Protein AF-A0A7S3UWV8-F1 (afdb_monomer)

Radius of gyration: 32.78 Å; Cα contacts (8 Å, |Δi|>4): 155; chains: 1; bounding box: 89×66×91 Å

Structure (mmCIF, N/CA/C/O backbone):
data_AF-A0A7S3UWV8-F1
#
_entry.id   AF-A0A7S3UWV8-F1
#
loop_
_atom_site.group_PDB
_atom_site.id
_atom_site.type_symbol
_atom_site.label_atom_id
_atom_site.label_alt_id
_atom_site.label_comp_id
_atom_site.label_asym_id
_atom_site.label_entity_id
_atom_site.label_seq_id
_atom_site.pdbx_PDB_ins_code
_atom_site.Cartn_x
_atom_site.Cartn_y
_atom_site.Cartn_z
_atom_site.occupancy
_atom_site.B_iso_or_equiv
_atom_site.auth_seq_id
_atom_site.auth_comp_id
_atom_site.auth_asym_id
_atom_site.auth_atom_id
_atom_site.pdbx_PDB_model_num
ATOM 1 N N . MET A 1 1 ? -41.270 -42.078 59.232 1.00 42.19 1 MET A N 1
ATOM 2 C CA . MET A 1 1 ? -40.316 -41.143 59.864 1.00 42.19 1 MET A CA 1
ATOM 3 C C . MET A 1 1 ? -39.672 -40.316 58.762 1.00 42.19 1 MET A C 1
ATOM 5 O O . MET A 1 1 ? -38.718 -40.772 58.154 1.00 42.19 1 MET A O 1
ATOM 9 N N . MET A 1 2 ? -40.232 -39.158 58.428 1.00 46.88 2 MET A N 1
ATOM 10 C CA . MET A 1 2 ? -39.580 -38.187 57.543 1.00 46.88 2 MET A CA 1
ATOM 11 C C . MET A 1 2 ? -39.623 -36.858 58.280 1.00 46.88 2 MET A C 1
ATOM 13 O O . MET A 1 2 ? -40.697 -36.406 58.665 1.00 46.88 2 MET A O 1
ATOM 17 N N . GLY A 1 3 ? -38.431 -36.363 58.610 1.00 50.41 3 GLY A N 1
ATOM 18 C CA . GLY A 1 3 ? -38.212 -35.283 59.560 1.00 50.41 3 GLY A CA 1
ATOM 19 C C . GLY A 1 3 ? -38.930 -34.009 59.148 1.00 50.41 3 GLY A C 1
ATOM 20 O O . GLY A 1 3 ? -38.713 -33.487 58.055 1.00 50.41 3 GLY A O 1
ATOM 21 N N . ASP A 1 4 ? -39.766 -33.516 60.055 1.00 51.66 4 ASP A N 1
ATOM 22 C CA . ASP A 1 4 ? -40.290 -32.163 60.015 1.00 51.66 4 ASP A CA 1
ATOM 23 C C . ASP A 1 4 ? -39.094 -31.217 60.167 1.00 51.66 4 ASP A C 1
ATOM 25 O O . ASP A 1 4 ? -38.505 -31.087 61.243 1.00 51.66 4 ASP A O 1
ATOM 29 N N . LEU A 1 5 ? -38.641 -30.639 59.051 1.00 56.16 5 LEU A N 1
ATOM 30 C CA . LEU A 1 5 ? -37.669 -29.555 59.078 1.00 56.16 5 LEU A CA 1
ATOM 31 C C . LEU A 1 5 ? -38.344 -28.401 59.817 1.00 56.16 5 LEU A C 1
ATOM 33 O O . LEU A 1 5 ? -39.132 -27.658 59.227 1.00 56.16 5 LEU A O 1
ATOM 37 N N . GLY A 1 6 ? -38.059 -28.302 61.117 1.00 55.69 6 GLY A N 1
ATOM 38 C CA . GLY A 1 6 ? -38.634 -27.303 62.003 1.00 55.69 6 GLY A CA 1
ATOM 39 C C . GLY A 1 6 ? -38.551 -25.909 61.389 1.00 55.69 6 GLY A C 1
ATOM 40 O O . GLY A 1 6 ? -37.623 -25.594 60.640 1.00 55.69 6 GLY A O 1
ATOM 41 N N . LEU A 1 7 ? -39.533 -25.068 61.714 1.00 58.31 7 LEU A N 1
ATOM 42 C CA . LEU A 1 7 ? -39.717 -23.710 61.189 1.00 58.31 7 LEU A CA 1
ATOM 43 C C . LEU A 1 7 ? -38.410 -22.899 61.053 1.00 58.31 7 LEU A C 1
ATOM 45 O O . LEU A 1 7 ? -38.286 -22.134 60.101 1.00 58.31 7 LEU A O 1
ATOM 49 N N . GLY A 1 8 ? -37.423 -23.088 61.938 1.00 62.75 8 GLY A N 1
ATOM 50 C CA . GLY A 1 8 ? -36.104 -22.443 61.860 1.00 62.75 8 GLY A CA 1
ATOM 51 C C . GLY A 1 8 ? -35.216 -22.887 60.684 1.00 62.75 8 GLY A C 1
ATOM 52 O O . GLY A 1 8 ? -34.543 -22.054 60.084 1.00 62.75 8 GLY A O 1
ATOM 53 N N . GLY A 1 9 ? -35.246 -24.164 60.286 1.00 67.75 9 GLY A N 1
ATOM 54 C CA . GLY A 1 9 ? -34.481 -24.680 59.141 1.00 67.75 9 GLY A CA 1
ATOM 55 C C . GLY A 1 9 ? -35.038 -24.205 57.796 1.00 67.75 9 GLY A C 1
ATOM 56 O O . GLY A 1 9 ? -34.278 -23.825 56.907 1.00 67.75 9 GLY A O 1
ATOM 57 N N . ARG A 1 10 ? -36.372 -24.134 57.673 1.00 63.12 10 ARG A N 1
ATOM 58 C CA . ARG A 1 10 ? -37.056 -23.539 56.507 1.00 63.12 10 ARG A CA 1
ATOM 59 C C . ARG A 1 10 ? -36.790 -22.036 56.390 1.00 63.12 10 ARG A C 1
ATOM 61 O O . ARG A 1 10 ? -36.569 -21.539 55.290 1.00 63.12 10 ARG A O 1
ATOM 68 N N . GLN A 1 11 ? -36.757 -21.322 57.515 1.00 69.44 11 GLN A N 1
ATOM 69 C CA . GLN A 1 11 ? -36.422 -19.895 57.547 1.00 69.44 11 GLN A CA 1
ATOM 70 C C . GLN A 1 11 ? -34.968 -19.627 57.146 1.00 69.44 11 GLN A C 1
ATOM 72 O O . GLN A 1 11 ? -34.712 -18.719 56.358 1.00 69.44 11 GLN A O 1
ATOM 77 N N . HIS A 1 12 ? -34.024 -20.446 57.617 1.00 74.88 12 HIS A N 1
ATOM 78 C CA . HIS A 1 12 ? -32.619 -20.323 57.233 1.00 74.88 12 HIS A CA 1
ATOM 79 C C . HIS A 1 12 ? -32.407 -20.588 55.734 1.00 74.88 12 HIS A C 1
ATOM 81 O O . HIS A 1 12 ? -31.711 -19.824 55.069 1.00 74.88 12 HIS A O 1
ATOM 87 N N . LEU A 1 13 ? -33.053 -21.621 55.176 1.00 77.00 13 LEU A N 1
ATOM 88 C CA . LEU A 1 13 ? -32.980 -21.922 53.742 1.00 77.00 13 LEU A CA 1
ATOM 89 C C . LEU A 1 13 ? -33.562 -20.782 52.890 1.00 77.00 13 LEU A C 1
ATOM 91 O O . LEU A 1 13 ? -32.939 -20.366 51.918 1.00 77.00 13 LEU A O 1
ATOM 95 N N . ASN A 1 14 ? -34.713 -20.230 53.290 1.00 82.44 14 ASN A N 1
ATOM 96 C CA . ASN A 1 14 ? -35.313 -19.070 52.627 1.00 82.44 14 ASN A CA 1
ATOM 97 C C . ASN A 1 14 ? -34.388 -17.845 52.669 1.00 82.44 14 ASN A C 1
ATOM 99 O O . ASN A 1 14 ? -34.244 -17.161 51.660 1.00 82.44 14 ASN A O 1
ATOM 103 N N . ALA A 1 15 ? -33.713 -17.592 53.793 1.00 82.06 15 ALA A N 1
ATOM 104 C CA . ALA A 1 15 ? -32.746 -16.502 53.906 1.00 82.06 15 ALA A CA 1
ATOM 105 C C . ALA A 1 15 ? -31.503 -16.721 53.021 1.00 82.06 15 ALA A C 1
ATOM 107 O O . ALA A 1 15 ? -31.002 -15.773 52.416 1.00 82.06 15 ALA A O 1
ATOM 108 N N . SER A 1 16 ? -31.010 -17.959 52.910 1.00 86.62 16 SER A N 1
ATOM 109 C CA . SER A 1 16 ? -29.910 -18.314 52.003 1.00 86.62 16 SER A CA 1
ATOM 110 C C . SER A 1 16 ? -30.290 -18.142 50.533 1.00 86.62 16 SER A C 1
ATOM 112 O O . SER A 1 16 ? -29.495 -17.609 49.765 1.00 86.62 16 SER A O 1
ATOM 114 N N . ILE A 1 17 ? -31.507 -18.539 50.152 1.00 87.25 17 ILE A N 1
ATOM 115 C CA . ILE A 1 17 ? -32.039 -18.336 48.801 1.00 87.25 17 ILE A CA 1
ATOM 116 C C . ILE A 1 17 ? -32.111 -16.834 48.509 1.00 87.25 17 ILE A C 1
ATOM 118 O O . ILE A 1 17 ? -31.479 -16.381 47.566 1.00 87.25 17 ILE A O 1
ATOM 122 N N . GLN A 1 18 ? -32.749 -16.033 49.362 1.00 90.19 18 GLN A N 1
ATOM 123 C CA . GLN A 1 18 ? -32.849 -14.577 49.168 1.00 90.19 18 GLN A CA 1
ATOM 124 C C . GLN A 1 18 ? -31.483 -13.898 48.948 1.00 90.19 18 GLN A C 1
ATOM 126 O O . GLN A 1 18 ? -31.354 -13.046 48.074 1.00 90.19 18 GLN A O 1
ATOM 131 N N . LYS A 1 19 ? -30.433 -14.323 49.667 1.00 92.19 19 LYS A N 1
ATOM 132 C CA . LYS A 1 19 ? -29.060 -13.826 49.451 1.00 92.19 19 LYS A CA 1
ATOM 133 C C . LYS A 1 19 ? -28.499 -14.172 48.068 1.00 92.19 19 LYS A C 1
ATOM 135 O O . LYS A 1 19 ? -27.861 -13.328 47.451 1.00 92.19 19 LYS A O 1
ATOM 140 N N . ILE A 1 20 ? -28.716 -15.400 47.592 1.00 93.25 20 ILE A N 1
ATOM 141 C CA . ILE A 1 20 ? -28.250 -15.848 46.269 1.00 93.25 20 ILE A CA 1
ATOM 142 C C . ILE A 1 20 ? -28.967 -15.076 45.159 1.00 93.25 20 ILE A C 1
ATOM 144 O O . ILE A 1 20 ? -28.325 -14.652 44.204 1.00 93.25 20 ILE A O 1
ATOM 148 N N . TRP A 1 21 ? -30.276 -14.865 45.301 1.00 87.94 21 TRP A N 1
ATOM 149 C CA . TRP A 1 21 ? -31.066 -14.107 44.331 1.00 87.94 21 TRP A CA 1
ATOM 150 C C . TRP A 1 21 ? -30.622 -12.644 44.270 1.00 87.94 21 TRP A C 1
ATOM 152 O O . TRP A 1 21 ? -30.352 -12.149 43.183 1.00 87.94 21 TRP A O 1
ATOM 162 N N . ALA A 1 22 ? -30.423 -11.992 45.420 1.00 93.31 22 ALA A N 1
ATOM 163 C CA . ALA A 1 22 ? -29.907 -10.623 45.465 1.00 93.31 22 ALA A CA 1
ATOM 164 C C . ALA A 1 22 ? -28.516 -10.493 44.814 1.00 93.31 22 ALA A C 1
ATOM 166 O O . ALA A 1 22 ? -28.249 -9.529 44.103 1.00 93.31 22 ALA A O 1
ATOM 167 N N . HIS A 1 23 ? -27.634 -11.478 45.017 1.00 94.25 23 HIS A N 1
ATOM 168 C CA . HIS A 1 23 ? -26.321 -11.489 44.371 1.00 94.25 23 HIS A CA 1
ATOM 169 C C . HIS A 1 23 ? -26.415 -11.710 42.852 1.00 94.25 23 HIS A C 1
ATOM 171 O O . HIS A 1 23 ? -25.712 -11.047 42.096 1.00 94.25 23 HIS A O 1
ATOM 177 N N . LEU A 1 24 ? -27.304 -12.599 42.394 1.00 92.81 24 LEU A N 1
ATOM 178 C CA . LEU A 1 24 ? -27.569 -12.810 40.966 1.00 92.81 24 LEU A CA 1
ATOM 179 C C . LEU A 1 24 ? -28.106 -11.543 40.292 1.00 92.81 24 LEU A C 1
ATOM 181 O O . LEU A 1 24 ? -27.645 -11.199 39.210 1.00 92.81 24 LEU A O 1
ATOM 185 N N . GLU A 1 25 ? -29.030 -10.825 40.933 1.00 94.12 25 GLU A N 1
ATOM 186 C CA . GLU A 1 25 ? -29.546 -9.546 40.427 1.00 94.12 25 GLU A CA 1
ATOM 187 C C . GLU A 1 25 ? -28.442 -8.484 40.315 1.00 94.12 25 GLU A C 1
ATOM 189 O O . GLU A 1 25 ? -28.388 -7.739 39.333 1.00 94.12 25 GLU A O 1
ATOM 194 N N . GLU A 1 26 ? -27.531 -8.436 41.291 1.00 95.38 26 GLU A N 1
ATOM 195 C CA . GLU A 1 26 ? -26.373 -7.541 41.267 1.00 95.38 26 GLU A CA 1
ATOM 196 C C . GLU A 1 26 ? -25.418 -7.875 40.107 1.00 95.38 26 GLU A C 1
ATOM 198 O O . GLU A 1 26 ? -24.984 -6.981 39.376 1.00 95.38 26 GLU A O 1
ATOM 203 N N . GLU A 1 27 ? -25.114 -9.156 39.894 1.00 94.81 27 GLU A N 1
ATOM 204 C CA . GLU A 1 27 ? -24.271 -9.613 38.782 1.00 94.81 27 GLU A CA 1
ATOM 205 C C . GLU A 1 27 ? -24.945 -9.392 37.420 1.00 94.81 27 GLU A C 1
ATOM 207 O O . GLU A 1 27 ? -24.302 -8.939 36.472 1.00 94.81 27 GLU A O 1
ATOM 212 N N . GLU A 1 28 ? -26.256 -9.616 37.310 1.00 93.00 28 GLU A N 1
ATOM 213 C CA . GLU A 1 28 ? -27.013 -9.277 36.104 1.00 93.00 28 GLU A CA 1
ATOM 214 C C . GLU A 1 28 ? -26.973 -7.775 35.800 1.00 93.00 28 GLU A C 1
ATOM 216 O O . GLU A 1 28 ? -26.887 -7.383 34.632 1.00 93.00 28 GLU A O 1
ATOM 221 N N . ALA A 1 29 ? -27.037 -6.920 36.825 1.00 94.62 29 ALA A N 1
ATOM 222 C CA . ALA A 1 29 ? -26.905 -5.478 36.653 1.00 94.62 29 ALA A CA 1
ATOM 223 C C . ALA A 1 29 ? -25.505 -5.105 36.138 1.00 94.62 29 ALA A C 1
ATOM 225 O O . ALA A 1 29 ? -25.396 -4.339 35.176 1.00 94.62 29 ALA A O 1
ATOM 226 N N . LYS A 1 30 ? -24.447 -5.714 36.694 1.00 94.69 30 LYS A N 1
ATOM 227 C CA . LYS A 1 30 ? -23.065 -5.531 36.218 1.00 94.6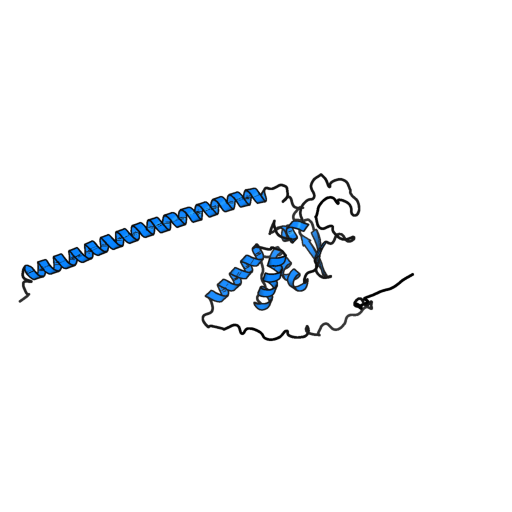9 30 LYS A CA 1
ATOM 228 C C . LYS A 1 30 ? -22.914 -5.947 34.758 1.00 94.69 30 LYS A C 1
ATOM 230 O O . LYS A 1 30 ? -22.395 -5.171 33.959 1.00 94.69 30 LYS A O 1
ATOM 235 N N . LEU A 1 31 ? -23.431 -7.115 34.381 1.00 94.19 31 LEU A N 1
ATOM 236 C CA . LEU A 1 31 ? -23.383 -7.601 32.999 1.00 94.19 31 LEU A CA 1
ATOM 237 C C . LEU A 1 31 ? -24.136 -6.681 32.036 1.00 94.19 31 LEU A C 1
ATOM 239 O O . LEU A 1 31 ? -23.650 -6.408 30.940 1.00 94.19 31 LEU A O 1
ATOM 243 N N . LYS A 1 32 ? -25.298 -6.151 32.437 1.00 93.50 32 LYS A N 1
ATOM 244 C CA . LYS A 1 32 ? -26.039 -5.164 31.634 1.00 93.50 32 LYS A CA 1
ATOM 245 C C . LYS A 1 32 ? -25.228 -3.887 31.429 1.00 93.50 32 LYS A C 1
ATOM 247 O O . LYS A 1 32 ? -25.247 -3.321 30.335 1.00 93.50 32 LYS A O 1
ATOM 252 N N . ASP A 1 33 ? -24.508 -3.428 32.444 1.00 95.12 33 ASP A N 1
ATOM 253 C CA . ASP A 1 33 ? -23.665 -2.239 32.334 1.00 95.12 33 ASP A CA 1
ATOM 254 C C . ASP A 1 33 ? -22.411 -2.486 31.483 1.00 95.12 33 ASP A C 1
ATOM 256 O O . ASP A 1 33 ? -22.062 -1.651 30.641 1.00 95.12 33 ASP A O 1
ATOM 260 N N . GLU A 1 34 ? -21.784 -3.658 31.597 1.00 94.75 34 GLU A N 1
ATOM 261 C CA . GLU A 1 34 ? -20.715 -4.084 30.689 1.00 94.75 34 GLU A CA 1
ATOM 262 C C . G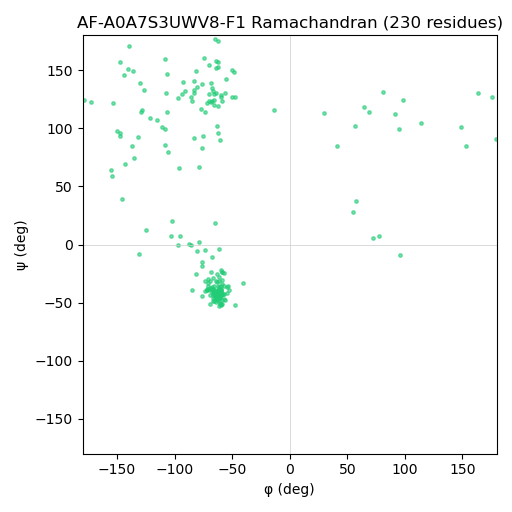LU A 1 34 ? -21.208 -4.203 29.244 1.00 94.75 34 GLU A C 1
ATOM 264 O O . GLU A 1 34 ? -20.540 -3.734 28.320 1.00 94.75 34 GLU A O 1
ATOM 269 N N . GLN A 1 35 ? -22.406 -4.747 29.033 1.00 93.38 35 GLN A N 1
ATOM 270 C CA . GLN A 1 35 ? -23.020 -4.858 27.714 1.00 93.38 35 GLN A CA 1
ATOM 271 C C . GLN A 1 35 ? -23.238 -3.476 27.089 1.00 93.38 35 GLN A C 1
ATOM 273 O O . GLN A 1 35 ? -22.858 -3.260 25.935 1.00 93.38 35 GLN A O 1
ATOM 278 N N . LYS A 1 36 ? -23.761 -2.507 27.852 1.00 94.94 36 LYS A N 1
ATOM 279 C CA . LYS A 1 36 ? -23.872 -1.108 27.400 1.00 94.94 36 LYS A CA 1
ATOM 280 C C . LYS A 1 36 ? -22.501 -0.515 27.072 1.00 94.94 36 LYS A C 1
ATOM 282 O O . LYS A 1 36 ? -22.359 0.203 26.080 1.00 94.94 36 LYS A O 1
ATOM 287 N N . ARG A 1 37 ? -21.472 -0.816 27.873 1.00 95.81 37 ARG A N 1
ATOM 288 C CA . ARG A 1 37 ? -20.097 -0.349 27.634 1.00 95.81 37 ARG A CA 1
ATOM 289 C C . ARG A 1 37 ? -19.535 -0.911 26.329 1.00 95.81 37 ARG A C 1
ATOM 291 O O . ARG A 1 37 ? -19.006 -0.145 25.524 1.00 95.81 37 ARG A O 1
ATOM 298 N N . ILE A 1 38 ? -19.677 -2.215 26.096 1.00 96.12 38 ILE A N 1
ATOM 299 C CA . ILE A 1 38 ? -19.260 -2.881 24.854 1.00 96.12 38 ILE A CA 1
ATOM 300 C C . ILE A 1 38 ? -20.019 -2.293 23.664 1.00 96.12 38 ILE A C 1
ATOM 302 O O . ILE A 1 38 ? -19.401 -1.952 22.658 1.00 96.12 38 ILE A O 1
ATOM 306 N N . GLN A 1 39 ? -21.332 -2.095 23.794 1.00 93.00 39 GLN A N 1
ATOM 307 C CA . GLN A 1 39 ? -22.156 -1.484 22.754 1.00 93.00 39 GLN A CA 1
ATOM 308 C C . GLN A 1 39 ? -21.681 -0.062 22.420 1.00 93.00 39 GLN A C 1
ATOM 310 O O . GLN A 1 39 ? -21.552 0.285 21.249 1.00 93.00 39 GLN A O 1
ATOM 315 N N . SER A 1 40 ? -21.348 0.747 23.430 1.00 95.31 40 SER A N 1
ATOM 316 C CA . SER A 1 40 ? -20.784 2.088 23.234 1.00 95.31 40 SER A CA 1
ATOM 317 C C . SER A 1 40 ? -19.440 2.058 22.503 1.00 95.31 40 SER A C 1
ATOM 319 O O . SER A 1 40 ? -19.221 2.846 21.583 1.00 95.31 40 SER A O 1
ATOM 321 N N . ILE A 1 41 ? -18.544 1.138 22.876 1.00 96.06 41 ILE A N 1
ATOM 322 C CA . ILE A 1 41 ? -17.256 0.952 22.192 1.00 96.06 41 ILE A CA 1
ATOM 323 C C . ILE A 1 41 ? -17.485 0.551 20.735 1.00 96.06 41 ILE A C 1
ATOM 325 O O . ILE A 1 41 ? -16.866 1.128 19.843 1.00 96.06 41 ILE A O 1
ATOM 329 N N . TRP A 1 42 ? -18.389 -0.396 20.487 1.00 93.81 42 TRP A N 1
ATOM 330 C CA . TRP A 1 42 ? -18.702 -0.854 19.140 1.00 93.81 42 TRP A CA 1
ATOM 331 C C . TRP A 1 42 ? -19.241 0.284 18.273 1.00 93.81 42 TRP A C 1
ATOM 333 O O . TRP A 1 42 ? -18.718 0.496 17.184 1.00 93.81 42 TRP A O 1
ATOM 343 N N . MET A 1 43 ? -20.175 1.092 18.790 1.00 93.75 43 MET A N 1
ATOM 344 C CA . MET A 1 43 ? -20.682 2.275 18.082 1.00 93.75 43 MET A CA 1
ATOM 345 C C . MET A 1 43 ? -19.551 3.243 17.705 1.00 93.75 43 MET A C 1
ATOM 347 O O . MET A 1 43 ? -19.427 3.614 16.538 1.00 93.75 43 MET A O 1
ATOM 351 N N . LYS A 1 44 ? -18.657 3.571 18.650 1.00 94.00 44 LYS A N 1
ATOM 352 C CA . LYS A 1 44 ? -17.492 4.437 18.385 1.00 94.00 44 LYS A CA 1
ATOM 353 C C . LYS A 1 44 ? -16.563 3.859 17.319 1.00 94.00 44 LYS A C 1
ATOM 355 O O . LYS A 1 44 ? -16.066 4.595 16.472 1.00 94.00 44 LYS A O 1
ATOM 360 N N . ILE A 1 45 ? -16.316 2.550 17.359 1.00 93.88 45 ILE A N 1
ATOM 361 C CA . ILE A 1 45 ? -15.497 1.859 16.359 1.00 93.88 45 ILE A CA 1
ATOM 362 C C . ILE A 1 45 ? -16.173 1.948 14.989 1.00 93.88 45 ILE A C 1
ATOM 364 O O . ILE A 1 45 ? -15.531 2.366 14.030 1.00 93.88 45 ILE A O 1
ATOM 368 N N . THR A 1 46 ? -17.463 1.621 14.893 1.00 92.62 46 THR A N 1
ATOM 369 C CA . THR A 1 46 ? -18.202 1.656 13.622 1.00 92.62 46 THR A CA 1
ATOM 370 C C . THR A 1 46 ? -18.248 3.054 13.010 1.00 92.62 46 THR A C 1
ATOM 372 O O . THR A 1 46 ? -18.000 3.206 11.816 1.00 92.62 46 THR A O 1
ATOM 375 N N . GLU A 1 47 ? -18.477 4.085 13.824 1.00 93.88 47 GLU A N 1
ATOM 376 C CA . GLU A 1 47 ? -18.474 5.479 13.384 1.00 93.88 47 GLU A CA 1
ATOM 377 C C . GLU A 1 47 ? -17.077 5.926 12.939 1.00 93.88 47 GLU A C 1
ATOM 379 O O . GLU A 1 47 ? -16.923 6.522 11.876 1.00 93.88 47 GLU A O 1
ATOM 384 N N . CYS A 1 48 ? -16.034 5.566 13.695 1.00 91.00 48 CYS A N 1
ATOM 385 C CA . CYS A 1 48 ? -14.647 5.823 13.311 1.00 91.00 48 CYS A CA 1
ATOM 386 C C . CYS A 1 48 ? -14.300 5.168 11.965 1.00 91.00 48 CYS A C 1
ATOM 388 O O . CYS A 1 48 ? -13.689 5.806 11.110 1.00 91.00 48 CYS A O 1
ATOM 390 N N . HIS A 1 49 ? -14.719 3.920 11.741 1.00 84.44 49 HIS A N 1
ATOM 391 C CA . HIS A 1 49 ? -14.519 3.239 10.462 1.00 84.44 49 HIS A CA 1
ATOM 392 C C . HIS A 1 49 ? -15.227 3.952 9.311 1.00 84.44 49 HIS A C 1
ATOM 394 O O . HIS A 1 49 ? -14.597 4.169 8.277 1.00 84.44 49 HIS A O 1
ATOM 400 N N . LYS A 1 50 ? -16.483 4.364 9.509 1.00 88.44 50 LYS A N 1
ATOM 401 C CA . LYS A 1 50 ? -17.245 5.115 8.507 1.00 88.44 50 LYS A CA 1
ATOM 402 C C . LYS A 1 50 ? -16.564 6.444 8.164 1.00 88.44 50 LYS A C 1
ATOM 404 O O . LYS A 1 50 ? -16.282 6.701 6.999 1.00 88.44 50 LYS A O 1
ATOM 409 N N . ASN A 1 51 ? -16.204 7.234 9.176 1.00 89.38 51 ASN A N 1
ATOM 410 C CA . ASN A 1 51 ? -15.516 8.513 8.984 1.00 89.38 51 ASN A CA 1
ATOM 411 C C . ASN A 1 51 ? -14.152 8.334 8.300 1.00 89.38 51 ASN A C 1
ATOM 413 O O . ASN A 1 51 ? -13.745 9.162 7.489 1.00 89.38 51 ASN A O 1
ATOM 417 N N . ASN A 1 52 ? -13.425 7.259 8.615 1.00 86.44 52 ASN A N 1
ATOM 418 C CA . ASN A 1 52 ? -12.163 6.949 7.947 1.00 86.44 52 ASN A CA 1
ATOM 419 C C . ASN A 1 52 ? -12.373 6.581 6.474 1.00 86.44 52 ASN A C 1
ATOM 421 O O . ASN A 1 52 ? -11.573 6.987 5.637 1.00 86.44 52 ASN A O 1
ATOM 425 N N . GLU A 1 53 ? -13.425 5.831 6.145 1.00 84.50 53 GLU A N 1
ATOM 426 C CA . GLU A 1 53 ? -13.754 5.485 4.761 1.00 84.50 53 GLU A CA 1
ATOM 427 C C . GLU A 1 53 ? -14.131 6.726 3.940 1.00 84.50 53 GLU A C 1
ATOM 429 O O . GLU A 1 53 ? -13.657 6.888 2.817 1.00 84.50 53 GLU A O 1
ATOM 434 N N . GLU A 1 54 ? -14.925 7.631 4.514 1.00 88.00 54 GLU A N 1
ATOM 435 C CA . GLU A 1 54 ? -15.297 8.902 3.883 1.00 88.00 54 GLU A CA 1
ATOM 436 C C . GLU A 1 54 ? -14.071 9.788 3.634 1.00 88.00 54 GLU A C 1
ATOM 438 O O . GLU A 1 54 ? -13.856 10.231 2.507 1.00 88.00 54 GLU A O 1
ATOM 443 N N . LYS A 1 55 ? -13.196 9.952 4.633 1.00 86.56 55 LYS A N 1
ATOM 444 C CA . LYS A 1 55 ? -11.926 10.679 4.467 1.00 86.56 55 LYS A CA 1
ATOM 445 C C . LYS A 1 55 ? -11.023 10.048 3.412 1.00 86.56 55 LYS A C 1
ATOM 447 O O . LYS A 1 55 ? -10.346 10.755 2.676 1.00 86.56 55 LYS A O 1
ATOM 452 N N . LEU A 1 56 ? -10.982 8.718 3.326 1.00 82.44 56 LEU A N 1
ATOM 453 C CA . LEU A 1 56 ? -10.214 8.039 2.283 1.00 82.44 56 LEU A CA 1
ATOM 454 C C . LEU A 1 56 ? -10.789 8.319 0.895 1.00 82.44 56 LEU A C 1
ATOM 456 O O . LEU A 1 56 ? -10.014 8.584 -0.019 1.00 82.44 56 LEU A O 1
ATOM 460 N N . LYS A 1 57 ? -12.117 8.297 0.736 1.00 84.56 57 LYS A N 1
ATOM 461 C CA . LYS A 1 57 ? -12.786 8.655 -0.525 1.00 84.56 57 LYS A CA 1
ATOM 462 C C . LYS A 1 57 ? -12.486 10.096 -0.929 1.00 84.56 57 LYS A C 1
ATOM 464 O O . LYS A 1 57 ? -12.166 10.335 -2.087 1.00 84.56 57 LYS A O 1
ATOM 469 N N . GLU A 1 58 ? -12.517 11.017 0.027 1.00 88.19 58 GLU A N 1
ATOM 470 C CA . GLU A 1 58 ? -12.162 12.420 -0.188 1.00 88.19 58 GLU A CA 1
ATOM 471 C C . GLU A 1 58 ? -10.712 12.565 -0.673 1.00 88.19 58 GLU A C 1
ATOM 473 O O . GLU A 1 58 ? -10.475 13.141 -1.732 1.00 88.19 58 GLU A O 1
ATOM 478 N N . ILE A 1 59 ? -9.742 11.958 0.022 1.00 83.56 59 ILE A N 1
ATOM 479 C CA . ILE A 1 59 ? -8.329 12.004 -0.391 1.00 83.56 59 ILE A CA 1
ATOM 480 C C . ILE A 1 59 ? -8.145 11.373 -1.777 1.00 83.56 59 ILE A C 1
ATOM 482 O O . ILE A 1 59 ? -7.392 11.900 -2.588 1.00 83.56 59 ILE A O 1
ATOM 486 N N . LEU A 1 60 ? -8.813 10.250 -2.058 1.00 82.38 60 LEU A N 1
ATOM 487 C CA . LEU A 1 60 ? -8.717 9.557 -3.347 1.00 82.38 60 LEU A CA 1
ATOM 488 C C . LEU A 1 60 ? -9.341 10.345 -4.506 1.00 82.38 60 LEU A C 1
ATOM 490 O O . LEU A 1 60 ? -8.955 10.118 -5.648 1.00 82.38 60 LEU A O 1
ATOM 494 N N . SER A 1 61 ? -10.275 11.255 -4.223 1.00 81.50 61 SER A N 1
ATOM 495 C CA . SER A 1 61 ? -10.900 12.122 -5.227 1.00 81.50 61 SER A CA 1
ATOM 496 C C . SER A 1 61 ? -10.056 13.339 -5.625 1.00 81.50 61 SER A C 1
ATOM 498 O O . SER A 1 61 ? -10.432 14.054 -6.550 1.00 81.50 61 SER A O 1
ATOM 500 N N . ASP A 1 62 ? -8.917 13.570 -4.962 1.00 80.62 62 ASP A N 1
ATOM 501 C CA . ASP A 1 62 ? -7.990 14.656 -5.292 1.00 80.62 62 ASP A CA 1
ATOM 502 C C . ASP A 1 62 ? -7.481 14.516 -6.741 1.00 80.62 62 ASP A C 1
ATOM 504 O O . ASP A 1 62 ? -6.958 13.473 -7.140 1.00 80.62 62 ASP A O 1
ATOM 508 N N . GLU A 1 63 ? -7.587 15.588 -7.530 1.00 73.69 63 GLU A N 1
ATOM 509 C CA . GLU A 1 63 ? -7.129 15.642 -8.924 1.00 73.69 63 GLU A CA 1
ATOM 510 C C . GLU A 1 63 ? -5.637 15.305 -9.080 1.00 73.69 63 GLU A C 1
ATOM 512 O O . GLU A 1 63 ? -5.206 14.800 -10.116 1.00 73.69 63 GLU A O 1
ATOM 517 N N . ARG A 1 64 ? -4.831 15.500 -8.031 1.00 72.38 64 ARG A N 1
ATOM 518 C CA . ARG A 1 64 ? -3.411 15.110 -8.004 1.00 72.38 64 ARG A CA 1
ATOM 519 C C . ARG A 1 64 ? -3.191 13.594 -8.021 1.00 72.38 64 ARG A C 1
ATOM 521 O O . ARG A 1 64 ? -2.046 13.149 -8.152 1.00 72.38 64 ARG A O 1
ATOM 528 N N . LEU A 1 65 ? -4.250 12.806 -7.845 1.00 77.69 65 LEU A N 1
ATOM 529 C CA . LEU A 1 65 ? -4.265 11.348 -7.963 1.00 77.69 65 LEU A CA 1
ATOM 530 C C . LEU A 1 65 ? -4.867 10.880 -9.294 1.00 77.69 65 LEU A C 1
ATOM 532 O O . LEU A 1 65 ? -5.260 9.724 -9.420 1.00 77.69 65 LEU A O 1
ATOM 536 N N . GLN A 1 66 ? -4.917 11.740 -10.311 1.00 83.06 66 GLN A N 1
ATOM 537 C CA . GLN A 1 66 ? -5.186 11.286 -11.670 1.00 83.06 66 GLN A CA 1
ATOM 538 C C . GLN A 1 66 ? -4.008 10.445 -12.173 1.00 83.06 66 GLN A C 1
ATOM 540 O O . GLN A 1 66 ? -2.861 10.896 -12.190 1.00 83.06 66 GLN A O 1
ATOM 545 N N . PHE A 1 67 ? -4.288 9.210 -12.585 1.00 86.44 67 PHE A N 1
ATOM 546 C CA . PHE A 1 67 ? -3.304 8.275 -13.129 1.00 86.44 67 PHE A CA 1
ATOM 547 C C . PHE A 1 67 ? -3.502 8.084 -14.635 1.00 86.44 67 PHE A C 1
ATOM 549 O O . PHE A 1 67 ? -4.574 8.359 -15.177 1.00 86.44 67 PHE A O 1
ATOM 556 N N . ILE A 1 68 ? -2.457 7.615 -15.312 1.00 87.88 68 ILE A N 1
ATOM 557 C CA . ILE A 1 68 ? -2.534 7.154 -16.701 1.00 87.88 68 ILE A CA 1
ATOM 558 C C . ILE A 1 68 ? -3.455 5.920 -16.815 1.00 87.88 68 ILE A C 1
ATOM 560 O O . ILE A 1 68 ? -3.652 5.214 -15.819 1.00 87.88 68 ILE A O 1
ATOM 564 N N . PRO A 1 69 ? -4.013 5.632 -18.007 1.00 89.19 69 PRO A N 1
ATOM 565 C CA . PRO A 1 69 ? -4.894 4.482 -18.212 1.00 89.19 69 PRO A CA 1
ATOM 566 C C . PRO A 1 69 ? -4.238 3.164 -17.791 1.00 89.19 69 PRO A C 1
ATOM 568 O O . PRO A 1 69 ? -3.038 2.967 -18.005 1.00 89.19 69 PRO A O 1
ATOM 571 N N . ALA A 1 70 ? -5.024 2.258 -17.207 1.00 90.06 70 ALA A N 1
ATOM 572 C CA . ALA A 1 70 ? -4.537 1.041 -16.557 1.00 90.06 70 ALA A CA 1
ATOM 573 C C . ALA A 1 70 ? -3.795 0.085 -17.511 1.00 90.06 70 ALA A C 1
ATOM 575 O O . ALA A 1 70 ? -2.915 -0.658 -17.076 1.00 90.06 70 ALA A O 1
ATOM 576 N N . GLU A 1 71 ? -4.141 0.123 -18.793 1.00 90.12 71 GLU A N 1
ATOM 577 C CA . GLU A 1 71 ? -3.561 -0.640 -19.896 1.00 90.12 71 GLU A CA 1
ATOM 578 C C . GLU A 1 71 ? -2.196 -0.113 -20.365 1.00 90.12 71 GLU A C 1
ATOM 580 O O . GLU A 1 71 ? -1.466 -0.828 -21.053 1.00 90.12 71 GLU A O 1
ATOM 585 N N . THR A 1 72 ? -1.825 1.111 -19.980 1.00 89.88 72 THR A N 1
ATOM 586 C CA . THR A 1 72 ? -0.559 1.728 -20.389 1.00 89.88 72 THR A CA 1
ATOM 587 C C . THR A 1 72 ? 0.613 0.955 -19.795 1.00 89.88 72 THR A C 1
ATOM 589 O O . THR A 1 72 ? 0.659 0.713 -18.587 1.00 89.88 72 THR A O 1
ATOM 592 N N . VAL A 1 73 ? 1.585 0.585 -20.629 1.00 92.25 73 VAL A N 1
ATOM 593 C CA . VAL A 1 73 ? 2.806 -0.091 -20.180 1.00 92.25 73 VAL A CA 1
ATOM 594 C C . VAL A 1 73 ? 3.833 0.944 -19.735 1.00 92.25 73 VAL A C 1
ATOM 596 O O . VAL A 1 73 ? 4.186 1.850 -20.485 1.00 92.25 73 VAL A O 1
ATOM 599 N N . VAL A 1 74 ? 4.339 0.781 -18.516 1.00 91.56 74 VAL A N 1
ATOM 600 C CA . VAL A 1 74 ? 5.396 1.603 -17.926 1.00 91.56 74 VAL A CA 1
ATOM 601 C C . VAL A 1 74 ? 6.685 0.793 -17.864 1.00 91.56 74 VAL A C 1
ATOM 603 O O . VAL A 1 74 ? 6.699 -0.337 -17.363 1.00 91.56 74 VAL A O 1
ATOM 606 N N . LYS A 1 75 ? 7.774 1.388 -18.359 1.00 93.62 75 LYS A N 1
ATOM 607 C CA . LYS A 1 75 ? 9.121 0.811 -18.330 1.00 93.62 75 LYS A CA 1
ATOM 608 C C . LYS A 1 75 ? 9.854 1.234 -17.062 1.00 93.62 75 LYS A C 1
ATOM 610 O O . LYS A 1 75 ? 9.878 2.412 -16.708 1.00 93.62 75 LYS A O 1
ATOM 615 N N . LEU A 1 76 ? 10.465 0.274 -16.381 1.00 94.38 76 LEU A N 1
ATOM 616 C CA . LEU A 1 76 ? 11.199 0.467 -15.134 1.00 94.38 76 LEU A CA 1
ATOM 617 C C . LEU A 1 76 ? 12.574 -0.189 -15.255 1.00 94.38 76 LEU A C 1
ATOM 619 O O . LEU A 1 76 ? 12.688 -1.303 -15.755 1.00 94.38 76 LEU A O 1
ATOM 623 N N . ASN A 1 77 ? 13.607 0.465 -14.748 1.00 94.19 77 ASN A N 1
ATOM 624 C CA . ASN A 1 77 ? 14.931 -0.114 -14.577 1.00 94.19 77 ASN A CA 1
ATOM 625 C C . ASN A 1 77 ? 15.231 -0.182 -13.079 1.00 94.19 77 ASN A C 1
ATOM 627 O O . ASN A 1 77 ? 15.443 0.845 -12.442 1.00 94.19 77 ASN A O 1
ATOM 631 N N . VAL A 1 78 ? 15.212 -1.381 -12.504 1.00 95.50 78 VAL A N 1
ATOM 632 C CA . VAL A 1 78 ? 15.432 -1.597 -11.070 1.00 95.50 78 VAL A CA 1
ATOM 633 C C . VAL A 1 78 ? 16.813 -2.199 -10.880 1.00 95.50 78 VAL A C 1
ATOM 635 O O . VAL A 1 78 ? 17.052 -3.304 -11.347 1.00 95.50 78 VAL A O 1
ATOM 638 N N . GLY A 1 79 ? 17.740 -1.480 -10.248 1.00 92.94 79 GLY A N 1
ATOM 639 C CA . GLY A 1 79 ? 19.087 -1.987 -9.958 1.00 92.94 79 GLY A CA 1
ATOM 640 C C . GLY A 1 79 ? 19.854 -2.498 -11.187 1.00 92.94 79 GLY A C 1
ATOM 641 O O . GLY A 1 79 ? 20.666 -3.411 -11.056 1.00 92.94 79 GLY A O 1
ATOM 642 N N . GLY A 1 80 ? 19.559 -1.966 -12.381 1.00 91.44 80 GLY A N 1
ATOM 643 C CA . GLY A 1 80 ? 20.138 -2.394 -13.660 1.00 91.44 80 GLY A CA 1
ATOM 644 C C . GLY A 1 80 ? 19.297 -3.405 -14.451 1.00 91.44 80 GLY A C 1
ATOM 645 O O . GLY A 1 80 ? 19.608 -3.669 -15.610 1.00 91.44 80 GLY A O 1
ATOM 646 N N . GLN A 1 81 ? 18.227 -3.955 -13.873 1.00 95.56 81 GLN A N 1
ATOM 647 C CA . GLN A 1 81 ? 17.333 -4.904 -14.536 1.00 95.56 81 GLN A CA 1
ATOM 648 C C . GLN A 1 81 ? 16.095 -4.194 -15.097 1.00 95.56 81 GLN A C 1
ATOM 650 O O . GLN A 1 81 ? 15.348 -3.544 -14.365 1.00 95.56 81 GLN A O 1
ATOM 655 N N . ALA A 1 82 ? 15.836 -4.378 -16.393 1.00 95.00 82 ALA A N 1
ATOM 656 C CA . ALA A 1 82 ? 14.649 -3.844 -17.051 1.00 95.00 82 ALA A CA 1
ATOM 657 C C . ALA A 1 82 ? 13.387 -4.656 -16.710 1.00 95.00 82 ALA A C 1
ATOM 659 O O . ALA A 1 82 ? 13.403 -5.891 -16.712 1.00 95.00 82 ALA A O 1
ATOM 660 N N . PHE A 1 83 ? 12.291 -3.941 -16.462 1.00 95.44 83 PHE A N 1
ATOM 661 C CA . PHE A 1 83 ? 10.949 -4.455 -16.220 1.00 95.44 83 PHE A CA 1
ATOM 662 C C . PHE A 1 83 ? 9.916 -3.637 -16.991 1.00 95.44 83 PHE A C 1
ATOM 664 O O . PHE A 1 83 ? 10.042 -2.425 -17.151 1.00 95.44 83 PHE A O 1
ATOM 671 N N . GLU A 1 84 ? 8.836 -4.306 -17.377 1.00 94.69 84 GLU A N 1
ATOM 672 C CA . GLU A 1 84 ? 7.655 -3.674 -17.953 1.00 94.69 84 GLU A CA 1
ATOM 673 C C . GLU A 1 84 ? 6.419 -4.111 -17.170 1.00 94.69 84 GLU A C 1
ATOM 675 O O . GLU A 1 84 ? 6.235 -5.296 -16.851 1.00 94.69 84 GLU A O 1
ATOM 680 N N . ALA A 1 85 ? 5.571 -3.149 -16.819 1.00 94.19 85 ALA A N 1
ATOM 681 C CA . ALA A 1 85 ? 4.345 -3.407 -16.081 1.00 94.19 85 ALA A CA 1
ATOM 682 C C . ALA A 1 85 ? 3.221 -2.476 -16.530 1.00 94.19 85 ALA A C 1
ATOM 684 O O . ALA A 1 85 ? 3.450 -1.315 -16.851 1.00 94.19 85 ALA A O 1
ATOM 685 N N . ALA A 1 86 ? 1.995 -2.996 -16.519 1.00 93.75 86 ALA A N 1
ATOM 686 C CA . ALA A 1 86 ? 0.805 -2.193 -16.748 1.00 93.75 86 ALA A CA 1
ATOM 687 C C . ALA A 1 86 ? 0.590 -1.220 -15.578 1.00 93.75 86 ALA A C 1
ATOM 689 O O . ALA A 1 86 ? 0.732 -1.611 -14.411 1.00 93.75 86 ALA A O 1
ATOM 690 N N . ALA A 1 87 ? 0.201 0.017 -15.883 1.00 92.44 87 ALA A N 1
ATOM 691 C CA . ALA A 1 87 ? -0.084 1.050 -14.894 1.00 92.44 87 ALA A CA 1
ATOM 692 C C . ALA A 1 87 ? -1.119 0.580 -13.865 1.00 92.44 87 ALA A C 1
ATOM 694 O O . ALA A 1 87 ? -0.954 0.830 -12.676 1.00 92.44 87 ALA A O 1
ATOM 695 N N . GLY A 1 88 ? -2.115 -0.211 -14.279 1.00 91.94 88 GLY A N 1
ATOM 696 C CA . GLY A 1 88 ? -3.112 -0.779 -13.370 1.00 91.94 88 GLY A CA 1
ATOM 697 C C . GLY A 1 88 ? -2.511 -1.617 -12.234 1.00 91.94 88 GLY A C 1
ATOM 698 O O . GLY A 1 88 ? -2.990 -1.548 -11.104 1.00 91.94 88 GLY A O 1
ATOM 699 N N . ALA A 1 89 ? -1.427 -2.359 -12.493 1.00 93.38 89 ALA A N 1
ATOM 700 C CA . ALA A 1 89 ? -0.731 -3.119 -11.453 1.00 93.38 89 ALA A CA 1
ATOM 701 C C . ALA A 1 89 ? 0.078 -2.198 -10.523 1.00 93.38 89 ALA A C 1
ATOM 703 O O . ALA A 1 89 ? 0.086 -2.386 -9.309 1.00 93.38 89 ALA A O 1
ATOM 704 N N . LEU A 1 90 ? 0.740 -1.178 -11.075 1.00 93.12 90 LEU A N 1
ATOM 705 C CA . LEU A 1 90 ? 1.548 -0.223 -10.304 1.00 93.12 90 LEU A CA 1
ATOM 706 C C . LEU A 1 90 ? 0.684 0.728 -9.454 1.00 93.12 90 LEU A C 1
ATOM 708 O O . LEU A 1 90 ? 1.108 1.151 -8.379 1.00 93.12 90 LEU A O 1
ATOM 712 N N . CYS A 1 91 ? -0.536 1.022 -9.909 1.00 91.50 91 CYS A N 1
ATOM 713 C CA . CYS A 1 91 ? -1.502 1.915 -9.270 1.00 91.50 91 CYS A CA 1
ATOM 714 C C . CYS A 1 91 ? -2.377 1.252 -8.200 1.00 91.50 91 CYS A C 1
ATOM 716 O O . CYS A 1 91 ? -3.187 1.950 -7.593 1.00 91.50 91 CYS A O 1
ATOM 718 N N . GLN A 1 92 ? -2.224 -0.053 -7.931 1.00 89.00 92 GLN A N 1
ATOM 719 C CA . GLN A 1 92 ? -3.035 -0.739 -6.913 1.00 89.00 92 GLN A CA 1
ATOM 720 C C . GLN A 1 92 ? -2.991 -0.056 -5.541 1.00 89.00 92 GLN A C 1
ATOM 722 O O . GLN A 1 92 ? -3.998 -0.017 -4.839 1.00 89.00 92 GLN A O 1
ATOM 727 N N . ASP A 1 93 ? -1.836 0.500 -5.172 1.00 91.19 93 ASP A N 1
ATOM 728 C CA . ASP A 1 93 ? -1.674 1.347 -3.994 1.00 91.19 93 ASP A CA 1
ATOM 729 C C . ASP A 1 93 ? -1.456 2.810 -4.444 1.00 91.19 93 ASP A C 1
ATOM 731 O O . ASP A 1 93 ? -0.318 3.170 -4.758 1.00 91.19 93 ASP A O 1
ATOM 735 N N . PRO A 1 94 ? -2.486 3.687 -4.432 1.00 88.81 94 PRO A N 1
ATOM 736 C CA . PRO A 1 94 ? -2.428 5.048 -5.004 1.00 88.81 94 PRO A CA 1
ATOM 737 C C . PRO A 1 94 ? -1.364 5.978 -4.396 1.00 88.81 94 PRO A C 1
ATOM 739 O O . PRO A 1 94 ? -0.934 6.958 -5.008 1.00 88.81 94 PRO A O 1
ATOM 742 N N . PHE A 1 95 ? -0.927 5.676 -3.172 1.00 88.56 95 PHE A N 1
ATOM 743 C CA . PHE A 1 95 ? 0.087 6.438 -2.432 1.00 88.56 95 PHE A CA 1
ATOM 744 C C . PHE A 1 95 ? 1.469 5.771 -2.433 1.00 88.56 95 PHE A C 1
ATOM 746 O O . PHE A 1 95 ? 2.361 6.201 -1.695 1.00 88.56 95 PHE A O 1
ATOM 753 N N . SER A 1 96 ? 1.634 4.699 -3.210 1.00 92.69 96 SER A N 1
ATOM 754 C CA . SER A 1 96 ? 2.913 4.016 -3.373 1.00 92.69 96 SER A CA 1
ATOM 755 C C . SER A 1 96 ? 3.870 4.816 -4.250 1.00 92.69 96 SER A C 1
ATOM 757 O O . SER A 1 96 ? 3.463 5.670 -5.040 1.00 92.69 96 SER A O 1
ATOM 759 N N . VAL A 1 97 ? 5.160 4.498 -4.136 1.00 91.75 97 VAL A N 1
ATOM 760 C CA . VAL A 1 97 ? 6.207 5.040 -5.015 1.00 91.75 97 VAL A CA 1
ATOM 761 C C . VAL A 1 97 ? 5.960 4.639 -6.475 1.00 91.75 97 VAL A C 1
ATOM 763 O O . VAL A 1 97 ? 6.266 5.406 -7.379 1.00 91.75 97 VAL A O 1
ATOM 766 N N . LEU A 1 98 ? 5.365 3.466 -6.713 1.00 92.94 98 LEU A N 1
ATOM 767 C CA . LEU A 1 98 ? 5.088 2.957 -8.058 1.00 92.94 98 LEU A CA 1
ATOM 768 C C . LEU A 1 98 ? 3.883 3.648 -8.706 1.00 92.94 98 LEU A C 1
ATOM 770 O O . LEU A 1 98 ? 3.969 4.063 -9.859 1.00 92.94 98 LEU A O 1
ATOM 774 N N . ALA A 1 99 ? 2.792 3.842 -7.961 1.00 90.94 99 ALA A N 1
ATOM 775 C CA . ALA A 1 99 ? 1.619 4.574 -8.442 1.00 90.94 99 ALA A CA 1
ATOM 776 C C . ALA A 1 99 ? 1.958 6.026 -8.769 1.00 90.94 99 ALA A C 1
ATOM 778 O O . ALA A 1 99 ? 1.463 6.595 -9.736 1.00 90.94 99 ALA A O 1
ATOM 779 N N . ALA A 1 100 ? 2.852 6.605 -7.974 1.00 88.75 100 ALA A N 1
ATOM 780 C CA . ALA A 1 100 ? 3.464 7.886 -8.241 1.00 88.75 100 ALA A CA 1
ATOM 781 C C . ALA A 1 100 ? 3.978 7.963 -9.697 1.00 88.75 100 ALA A C 1
ATOM 783 O O . ALA A 1 100 ? 3.603 8.888 -10.415 1.00 88.75 100 ALA A O 1
ATOM 784 N N . LEU A 1 101 ? 4.778 6.997 -10.164 1.00 87.75 101 LEU A N 1
ATOM 785 C CA . LEU A 1 101 ? 5.334 7.003 -11.531 1.00 87.75 101 LEU A CA 1
ATOM 786 C C . LEU A 1 101 ? 4.255 7.025 -12.626 1.00 87.75 101 LEU A C 1
ATOM 788 O O . LEU A 1 101 ? 4.514 7.472 -13.737 1.00 87.75 101 LEU A O 1
ATOM 792 N N . CYS A 1 102 ? 3.049 6.566 -12.298 1.00 88.19 102 CYS A N 1
ATOM 793 C CA . CYS A 1 102 ? 1.911 6.469 -13.203 1.00 88.19 102 CYS A CA 1
ATOM 794 C C . CYS A 1 102 ? 0.965 7.678 -13.118 1.00 88.19 102 CYS A C 1
ATOM 796 O O . CYS A 1 102 ? -0.122 7.639 -13.691 1.00 88.19 102 CYS A O 1
ATOM 798 N N . ARG A 1 103 ? 1.309 8.738 -12.375 1.00 85.44 103 ARG A N 1
ATOM 799 C CA . ARG A 1 103 ? 0.465 9.938 -12.290 1.00 85.44 103 ARG A CA 1
ATOM 800 C C . ARG A 1 103 ? 0.425 10.668 -13.627 1.00 85.44 103 ARG A C 1
ATOM 802 O O . ARG A 1 103 ? 1.459 10.892 -14.255 1.00 85.44 103 ARG A O 1
ATOM 809 N N . ARG A 1 104 ? -0.775 11.070 -14.041 1.00 74.38 104 ARG A N 1
ATOM 810 C CA . ARG A 1 104 ? -0.978 11.906 -15.219 1.00 74.38 104 ARG A CA 1
ATOM 811 C C . ARG A 1 104 ? -0.354 13.272 -14.940 1.00 74.38 104 ARG A C 1
ATOM 813 O O . ARG A 1 104 ? -0.683 13.921 -13.948 1.00 74.38 104 ARG A O 1
ATOM 820 N N . ARG A 1 105 ? 0.554 13.717 -15.810 1.00 65.62 105 ARG A N 1
ATOM 821 C CA . ARG A 1 105 ? 0.942 15.131 -15.840 1.00 65.62 105 ARG A CA 1
ATOM 822 C C . ARG A 1 105 ? -0.271 15.909 -16.347 1.00 65.62 105 ARG A C 1
ATOM 824 O O . ARG A 1 105 ? -0.822 15.560 -17.385 1.00 65.62 105 ARG A O 1
ATOM 831 N N . GLY A 1 106 ? -0.739 16.877 -15.561 1.00 56.22 106 GLY A N 1
ATOM 832 C CA . GLY A 1 106 ? -1.911 17.679 -15.912 1.00 56.22 106 GLY A CA 1
ATOM 833 C C . GLY A 1 106 ? -1.707 18.500 -17.197 1.00 56.22 106 GLY A C 1
ATOM 834 O O . GLY A 1 106 ? -0.593 18.554 -17.716 1.00 56.22 106 GLY A O 1
ATOM 835 N N . PRO A 1 107 ? -2.752 19.195 -17.677 1.00 46.50 107 PRO A N 1
ATOM 836 C CA . PRO A 1 107 ? -2.747 19.947 -18.942 1.00 46.50 107 PRO A CA 1
ATOM 837 C C . PRO A 1 107 ? -1.722 21.097 -19.043 1.00 46.50 107 PRO A C 1
ATOM 839 O O . PRO A 1 107 ? -1.567 21.669 -20.110 1.00 46.50 107 PRO A O 1
ATOM 842 N N . LEU A 1 108 ? -0.964 21.405 -17.983 1.00 45.34 108 LEU A N 1
ATOM 843 C CA . LEU A 1 108 ? 0.229 22.271 -18.045 1.00 45.34 108 LEU A CA 1
ATOM 844 C C . LEU A 1 108 ? 1.487 21.550 -18.581 1.00 45.34 108 LEU A C 1
ATOM 846 O O . LEU A 1 108 ? 2.568 22.126 -18.598 1.00 45.34 108 LEU A O 1
ATOM 850 N N . GLY A 1 109 ? 1.364 20.276 -18.964 1.00 45.19 109 GLY A N 1
ATOM 851 C CA . GLY A 1 109 ? 2.401 19.483 -19.626 1.00 45.19 109 GLY A CA 1
ATOM 852 C C . GLY A 1 109 ? 1.942 18.864 -20.949 1.00 45.19 109 GLY A C 1
ATOM 853 O O . GLY A 1 109 ? 2.631 17.985 -21.459 1.00 45.19 109 GLY A O 1
ATOM 854 N N . GLU A 1 110 ? 0.790 19.285 -21.484 1.00 45.38 110 GLU A N 1
ATOM 855 C CA . GLU A 1 110 ? 0.325 18.912 -22.825 1.00 45.38 110 GLU A CA 1
ATOM 856 C C . GLU A 1 110 ? 0.712 20.002 -23.838 1.00 45.38 110 GLU A C 1
ATOM 858 O O . GLU A 1 110 ? -0.133 20.659 -24.431 1.00 45.38 110 GLU A O 1
ATOM 863 N N . GLU A 1 111 ? 2.012 20.181 -24.061 1.00 41.56 111 GLU A N 1
ATOM 864 C CA . GLU A 1 111 ? 2.506 20.658 -25.354 1.00 41.56 111 GLU A CA 1
ATOM 865 C C . GLU A 1 111 ? 3.880 20.044 -25.625 1.00 41.56 111 GLU A C 1
ATOM 867 O O . GLU A 1 111 ? 4.909 20.509 -25.143 1.00 41.56 111 GLU A O 1
ATOM 872 N N . GLY A 1 112 ? 3.876 18.939 -26.373 1.00 36.94 112 GLY A N 1
ATOM 873 C CA . GLY A 1 112 ? 5.095 18.327 -26.884 1.00 36.94 112 GLY A CA 1
ATOM 874 C C . GLY A 1 112 ? 4.973 16.830 -27.121 1.00 36.94 112 GLY A C 1
ATOM 875 O O . GLY A 1 112 ? 5.409 16.026 -26.302 1.00 36.94 112 GLY A O 1
ATOM 876 N N . GLU A 1 113 ? 4.459 16.444 -28.289 1.00 45.03 113 GLU A N 1
ATOM 877 C CA . GLU A 1 113 ? 4.964 15.251 -28.972 1.00 45.03 113 GLU A CA 1
ATOM 878 C C . GLU A 1 113 ? 6.457 15.495 -29.253 1.00 45.03 113 GLU A C 1
ATOM 880 O O . GLU A 1 113 ? 6.827 16.119 -30.244 1.00 45.03 113 GLU A O 1
ATOM 885 N N . GLY A 1 114 ? 7.330 15.112 -28.324 1.00 36.00 114 GLY A N 1
ATOM 886 C CA . GLY A 1 114 ? 8.751 15.403 -28.444 1.00 36.00 114 GLY A CA 1
ATOM 887 C C . GLY A 1 114 ? 9.538 14.972 -27.218 1.00 36.00 114 GLY A C 1
ATOM 888 O O . GLY A 1 114 ? 9.197 15.306 -26.089 1.00 36.00 114 GLY A O 1
ATOM 889 N N . ASP A 1 115 ? 10.575 14.194 -27.488 1.00 40.28 115 ASP A N 1
ATOM 890 C CA . ASP A 1 115 ? 11.749 13.917 -26.665 1.00 40.28 115 ASP A CA 1
ATOM 891 C C . ASP A 1 115 ? 11.944 14.866 -25.455 1.00 40.28 115 ASP A C 1
ATOM 893 O O . ASP A 1 115 ? 12.149 16.066 -25.613 1.00 40.28 115 ASP A O 1
ATOM 897 N N . GLY A 1 116 ? 11.859 14.310 -24.241 1.00 48.19 116 GLY A N 1
ATOM 898 C CA . GLY A 1 116 ? 12.348 14.890 -22.983 1.00 48.19 116 GLY A CA 1
ATOM 899 C C . GLY A 1 116 ? 12.138 16.393 -22.729 1.00 48.19 116 GLY A C 1
ATOM 900 O O . GLY A 1 116 ? 13.079 17.169 -22.840 1.00 48.19 116 GLY A O 1
ATOM 901 N N . GLY A 1 117 ? 10.977 16.816 -22.219 1.00 46.50 117 GLY A N 1
ATOM 902 C CA . GLY A 1 117 ? 10.850 18.203 -21.750 1.00 46.50 117 GLY A CA 1
ATOM 903 C C . GLY A 1 117 ? 9.479 18.582 -21.208 1.00 46.50 117 GLY A C 1
ATOM 904 O O . GLY A 1 117 ? 8.630 19.064 -21.934 1.00 46.50 117 GLY A O 1
ATOM 905 N N . GLY A 1 118 ? 9.273 18.404 -19.904 1.00 41.91 118 GLY A N 1
ATOM 906 C CA . GLY A 1 118 ? 8.104 18.906 -19.172 1.00 41.91 118 GLY A CA 1
ATOM 907 C C . GLY A 1 118 ? 8.495 19.091 -17.714 1.00 41.91 118 GLY A C 1
ATOM 908 O O . GLY A 1 118 ? 8.034 18.367 -16.830 1.00 41.91 118 GLY A O 1
ATOM 909 N N . ALA A 1 119 ? 9.506 19.931 -17.515 1.00 50.88 119 ALA A N 1
ATOM 910 C CA . ALA A 1 119 ? 10.283 20.064 -16.298 1.00 50.88 119 ALA A CA 1
ATOM 911 C C . ALA A 1 119 ? 9.945 21.375 -15.589 1.00 50.88 119 ALA A C 1
ATOM 913 O O . ALA A 1 119 ? 10.678 22.329 -15.762 1.00 50.88 119 ALA A O 1
ATOM 914 N N . GLU A 1 120 ? 8.895 21.394 -14.764 1.00 46.31 120 GLU A N 1
ATOM 915 C CA . GLU A 1 120 ? 8.766 22.333 -13.628 1.00 46.31 120 GLU A CA 1
ATOM 916 C C . GLU A 1 120 ? 8.030 21.674 -12.444 1.00 46.31 120 GLU A C 1
ATOM 918 O O . GLU A 1 120 ? 7.205 22.265 -11.753 1.00 46.31 120 GLU A O 1
ATOM 923 N N . GLY A 1 121 ? 8.318 20.393 -12.197 1.00 54.47 121 GLY A N 1
ATOM 924 C CA . GLY A 1 121 ? 7.820 19.677 -11.025 1.00 54.47 121 GLY A CA 1
ATOM 925 C C . GLY A 1 121 ? 8.894 18.751 -10.447 1.00 54.47 121 GLY A C 1
ATOM 926 O O . GLY A 1 121 ? 9.692 18.229 -11.223 1.00 54.47 121 GLY A O 1
ATOM 927 N N . PRO A 1 122 ? 8.909 18.467 -9.129 1.00 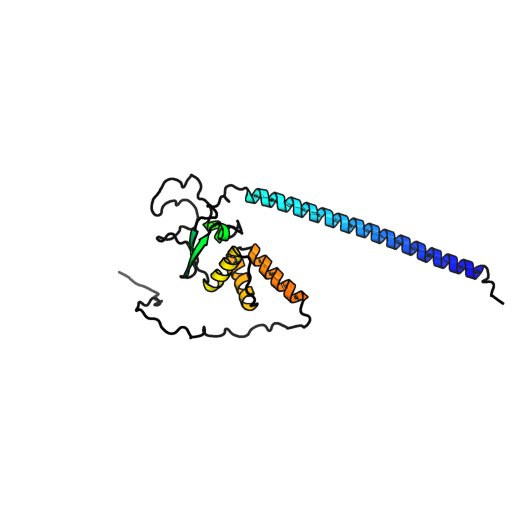57.53 122 PRO A N 1
ATOM 928 C CA . PRO A 1 122 ? 9.848 17.530 -8.484 1.00 57.53 122 PRO A CA 1
ATOM 929 C C . PRO A 1 122 ? 9.702 16.054 -8.915 1.00 57.53 122 PRO A C 1
ATOM 931 O O . PRO A 1 122 ? 10.086 15.148 -8.176 1.00 57.53 122 PRO A O 1
ATOM 934 N N . TRP A 1 123 ? 9.058 15.789 -10.052 1.00 62.91 123 TRP A N 1
ATOM 935 C CA . TRP A 1 123 ? 8.642 14.456 -10.458 1.00 62.91 123 TRP A CA 1
ATOM 936 C C . TRP A 1 123 ? 9.787 13.687 -11.132 1.00 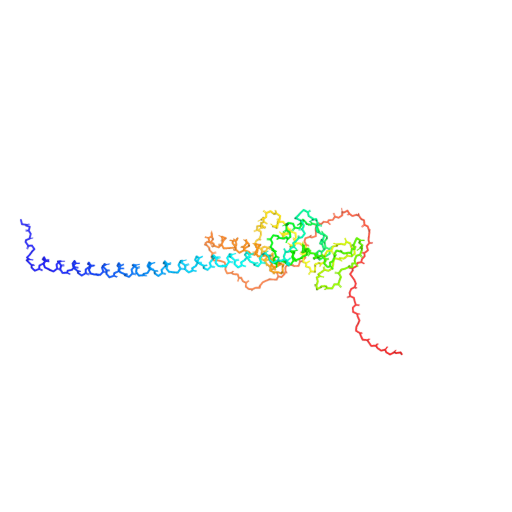62.91 123 TRP A C 1
ATOM 938 O O . TRP A 1 123 ? 10.502 14.294 -11.932 1.00 62.91 123 TRP A O 1
ATOM 948 N N . PRO A 1 124 ? 9.947 12.369 -10.880 1.00 66.62 124 PRO A N 1
ATOM 949 C CA . PRO A 1 124 ? 10.904 11.538 -11.599 1.00 66.62 124 PRO A CA 1
ATOM 950 C C . PRO A 1 124 ? 10.748 11.712 -13.108 1.00 66.62 124 PRO A C 1
ATOM 952 O O . PRO A 1 124 ? 9.647 11.582 -13.648 1.00 66.62 124 PRO A O 1
ATOM 955 N N . VAL A 1 125 ? 11.851 12.032 -13.776 1.00 71.62 125 VAL A N 1
ATOM 956 C CA . VAL A 1 125 ? 11.914 12.116 -15.234 1.00 71.62 125 VAL A CA 1
ATOM 957 C C . VAL A 1 125 ? 12.390 10.752 -15.738 1.00 71.62 125 VAL A C 1
ATOM 959 O O . VAL A 1 125 ? 13.370 10.234 -15.196 1.00 71.62 125 VAL A O 1
ATOM 962 N N . PRO A 1 126 ? 11.697 10.127 -16.705 1.00 78.44 126 PRO A N 1
ATOM 963 C CA . PRO A 1 126 ? 12.179 8.888 -17.300 1.00 78.44 126 PRO A CA 1
ATOM 964 C C . PRO A 1 126 ? 13.507 9.126 -18.035 1.00 78.44 126 PRO A C 1
ATOM 966 O O . PRO A 1 126 ? 13.787 10.237 -18.487 1.00 78.44 126 PRO A O 1
ATOM 969 N N . GLY A 1 127 ? 14.335 8.084 -18.125 1.00 78.62 127 GLY A N 1
ATOM 970 C CA . GLY A 1 127 ? 15.586 8.116 -18.880 1.00 78.62 127 GLY A CA 1
ATOM 971 C C . GLY A 1 127 ? 15.362 8.289 -20.386 1.00 78.62 127 GLY A C 1
ATOM 972 O O . GLY A 1 127 ? 14.229 8.299 -20.864 1.00 78.62 127 GLY A O 1
ATOM 973 N N . ALA A 1 128 ? 16.455 8.386 -21.148 1.00 77.31 128 ALA A N 1
ATOM 974 C CA . ALA A 1 128 ? 16.413 8.535 -22.610 1.00 77.31 128 ALA A CA 1
ATOM 975 C C . ALA A 1 128 ? 15.693 7.373 -23.330 1.00 77.31 128 ALA A C 1
ATOM 977 O O . ALA A 1 128 ? 15.185 7.529 -24.433 1.00 77.31 128 ALA A O 1
ATOM 978 N N . ASP A 1 129 ? 15.629 6.203 -22.699 1.00 79.00 129 ASP A N 1
ATOM 979 C CA . ASP A 1 129 ? 14.912 5.009 -23.154 1.00 79.00 129 ASP A CA 1
ATOM 980 C C . ASP A 1 129 ? 13.431 4.972 -22.718 1.00 79.00 129 ASP A C 1
ATOM 982 O O . ASP A 1 129 ? 12.704 4.015 -23.011 1.00 79.00 129 ASP A O 1
ATOM 986 N N . GLY A 1 130 ? 12.977 6.003 -22.000 1.00 81.94 130 GLY A N 1
ATOM 987 C CA . GLY A 1 130 ? 11.646 6.086 -21.411 1.00 81.94 130 GLY A CA 1
ATOM 988 C C . GLY A 1 130 ? 11.477 5.259 -20.132 1.00 81.94 130 GLY A C 1
ATOM 989 O O . GLY A 1 130 ? 10.350 5.141 -19.648 1.00 81.94 130 GLY A O 1
ATOM 990 N N . ALA A 1 131 ? 12.547 4.673 -19.578 1.00 87.69 131 ALA A N 1
ATOM 991 C CA . ALA A 1 131 ? 12.473 3.857 -18.369 1.00 87.69 131 ALA A CA 1
ATOM 992 C C . ALA A 1 131 ? 12.740 4.675 -17.097 1.00 87.69 131 ALA A C 1
ATOM 994 O O . ALA A 1 131 ? 13.647 5.506 -17.037 1.00 87.69 131 ALA A O 1
ATOM 995 N N . PHE A 1 132 ? 11.978 4.411 -16.034 1.00 89.62 132 PHE A N 1
ATOM 996 C CA . PHE A 1 132 ? 12.244 5.001 -14.720 1.00 89.62 132 PHE A CA 1
ATOM 997 C C . PHE A 1 132 ? 13.283 4.185 -13.959 1.00 89.62 132 PHE A C 1
ATOM 999 O O . PHE A 1 132 ? 13.071 2.999 -13.702 1.00 89.62 132 PHE A O 1
ATOM 1006 N N . PHE A 1 133 ? 14.379 4.823 -13.552 1.00 90.81 133 PHE A N 1
ATOM 1007 C CA . PHE A 1 133 ? 15.423 4.164 -12.774 1.00 90.81 133 PHE A CA 1
ATOM 1008 C C . PHE A 1 133 ? 15.090 4.124 -11.276 1.00 90.81 133 PHE A C 1
ATOM 1010 O O . PHE A 1 133 ? 14.709 5.128 -10.674 1.00 90.81 133 PHE A O 1
ATOM 1017 N N . LEU A 1 134 ? 15.268 2.953 -10.668 1.00 91.88 134 LEU A N 1
ATOM 1018 C CA . LEU A 1 134 ? 15.063 2.677 -9.253 1.00 91.88 134 LEU A CA 1
ATOM 1019 C C . LEU A 1 134 ? 16.311 1.975 -8.707 1.00 91.88 134 LEU A C 1
ATOM 1021 O O . LEU A 1 134 ? 16.593 0.832 -9.060 1.00 91.88 134 LEU A O 1
ATOM 1025 N N . ASP A 1 135 ? 17.035 2.634 -7.807 1.00 94.19 135 ASP A N 1
ATOM 1026 C CA . ASP A 1 135 ? 18.242 2.086 -7.173 1.00 94.19 135 ASP A CA 1
ATOM 1027 C C . ASP A 1 135 ? 17.889 1.092 -6.050 1.00 94.19 135 ASP A C 1
ATOM 1029 O O . ASP A 1 135 ? 18.035 1.394 -4.865 1.00 94.19 135 ASP A O 1
ATOM 1033 N N . ARG A 1 136 ? 17.300 -0.055 -6.416 1.00 94.50 136 ARG A N 1
ATOM 1034 C CA . ARG A 1 136 ? 16.804 -1.107 -5.507 1.00 94.50 136 ARG A CA 1
ATOM 1035 C C . ARG A 1 136 ? 17.103 -2.505 -6.043 1.00 94.50 136 ARG A C 1
ATOM 1037 O O . ARG A 1 136 ? 17.506 -2.674 -7.189 1.00 94.50 136 ARG A O 1
ATOM 1044 N N . ASP A 1 137 ? 16.868 -3.514 -5.207 1.00 94.06 137 ASP A N 1
ATOM 1045 C CA . ASP A 1 137 ? 17.077 -4.916 -5.562 1.00 94.06 137 ASP A CA 1
ATOM 1046 C C . ASP A 1 137 ? 15.996 -5.432 -6.530 1.00 94.06 137 ASP A C 1
ATOM 1048 O O . ASP A 1 137 ? 14.815 -5.571 -6.189 1.00 94.06 137 ASP A O 1
ATOM 1052 N N . TRP A 1 138 ? 16.420 -5.762 -7.749 1.00 95.62 138 TRP A N 1
ATOM 1053 C CA . TRP A 1 138 ? 15.557 -6.309 -8.790 1.00 95.62 138 TRP A CA 1
ATOM 1054 C C . TRP A 1 138 ? 15.019 -7.707 -8.477 1.00 95.62 138 TRP A C 1
ATOM 1056 O O . TRP A 1 138 ? 13.929 -8.065 -8.938 1.00 95.62 138 TRP A O 1
ATOM 1066 N N . PHE A 1 139 ? 15.748 -8.512 -7.700 1.00 95.31 139 PHE A N 1
ATOM 1067 C CA . PHE A 1 139 ? 15.350 -9.878 -7.380 1.00 95.31 139 PHE A CA 1
ATOM 1068 C C . PHE A 1 139 ? 14.083 -9.881 -6.524 1.00 95.31 139 PHE A C 1
ATOM 1070 O O . PHE A 1 139 ? 13.121 -10.596 -6.823 1.00 95.31 139 PHE A O 1
ATOM 1077 N N . LEU A 1 140 ? 14.054 -9.027 -5.500 1.00 95.25 140 LEU A N 1
ATOM 1078 C CA . LEU A 1 140 ? 12.878 -8.821 -4.657 1.00 95.25 140 LEU A CA 1
ATOM 1079 C C . LEU A 1 140 ? 11.756 -8.117 -5.428 1.00 95.25 140 LEU A C 1
ATOM 1081 O O . LEU A 1 140 ? 10.587 -8.484 -5.284 1.00 95.25 140 LEU A O 1
ATOM 1085 N N . PHE A 1 141 ? 12.100 -7.172 -6.309 1.00 96.50 141 PHE A N 1
ATOM 1086 C CA . PHE A 1 141 ? 11.123 -6.450 -7.124 1.00 96.50 141 PHE A CA 1
ATOM 1087 C C . PHE A 1 141 ? 10.275 -7.366 -8.018 1.00 96.50 141 PHE A C 1
ATOM 1089 O O . PHE A 1 141 ? 9.076 -7.139 -8.184 1.00 96.50 141 PHE A O 1
ATOM 1096 N N . ARG A 1 142 ? 10.841 -8.467 -8.526 1.00 95.81 142 ARG A N 1
ATOM 1097 C CA . ARG A 1 142 ? 10.074 -9.473 -9.279 1.00 95.81 142 ARG A CA 1
ATOM 1098 C C . ARG A 1 142 ? 8.898 -10.035 -8.473 1.00 95.81 142 ARG A C 1
ATOM 1100 O O . ARG A 1 142 ? 7.805 -10.198 -9.016 1.00 95.81 142 ARG A O 1
ATOM 1107 N N . TYR A 1 143 ? 9.103 -10.321 -7.188 1.00 96.31 143 TYR A N 1
ATOM 1108 C CA . TYR A 1 143 ? 8.038 -10.814 -6.310 1.00 96.31 143 TYR A CA 1
ATOM 1109 C C . TYR A 1 143 ? 7.012 -9.730 -5.985 1.00 96.31 143 TYR A C 1
ATOM 1111 O O . TYR A 1 143 ? 5.824 -10.030 -5.883 1.00 96.31 143 TYR A O 1
ATOM 1119 N N . ILE A 1 144 ? 7.450 -8.471 -5.890 1.00 96.44 144 ILE A N 1
ATOM 1120 C CA . ILE A 1 144 ? 6.547 -7.325 -5.759 1.00 96.44 144 ILE A CA 1
ATOM 1121 C C . ILE A 1 144 ? 5.613 -7.250 -6.968 1.00 96.44 144 ILE A C 1
ATOM 1123 O O . ILE A 1 144 ? 4.398 -7.230 -6.794 1.00 96.44 144 ILE A O 1
ATOM 1127 N N . LEU A 1 145 ? 6.149 -7.274 -8.192 1.00 95.25 145 LEU A N 1
ATOM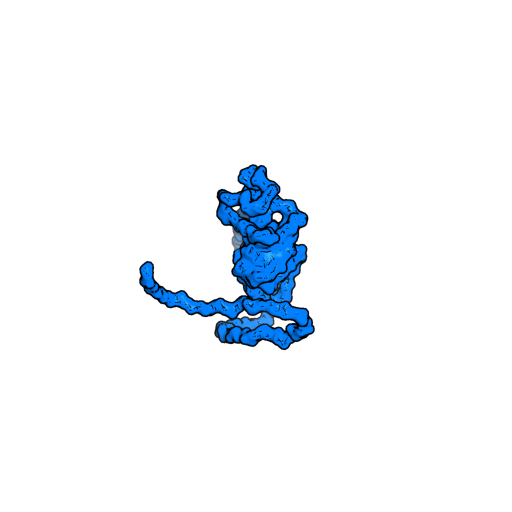 1128 C CA . LEU A 1 145 ? 5.323 -7.237 -9.402 1.00 95.25 145 LEU A CA 1
ATOM 1129 C C . LEU A 1 145 ? 4.381 -8.437 -9.507 1.00 95.25 145 LEU A C 1
ATOM 1131 O O . LEU A 1 145 ? 3.225 -8.278 -9.897 1.00 95.25 145 LEU A O 1
ATOM 1135 N N . GLN A 1 146 ? 4.851 -9.633 -9.151 1.00 95.44 146 GLN A N 1
ATOM 1136 C CA . GLN A 1 146 ? 4.012 -10.829 -9.137 1.00 95.44 146 GLN A CA 1
ATOM 1137 C C . GLN A 1 146 ? 2.819 -10.661 -8.184 1.00 95.44 146 GLN A C 1
ATOM 1139 O O . GLN A 1 146 ? 1.684 -10.983 -8.552 1.00 95.44 146 GLN A O 1
ATOM 1144 N N . PHE A 1 147 ? 3.061 -10.112 -6.992 1.00 96.19 147 PHE A N 1
ATOM 1145 C CA . PHE A 1 147 ? 2.006 -9.802 -6.036 1.00 96.19 147 PHE A CA 1
ATOM 1146 C C . PHE A 1 147 ? 1.039 -8.743 -6.577 1.00 96.19 147 PHE A C 1
ATOM 1148 O O . PHE A 1 147 ? -0.165 -8.954 -6.527 1.00 96.19 147 PHE A O 1
ATOM 1155 N N . LEU A 1 148 ? 1.529 -7.652 -7.169 1.00 94.12 148 LEU A N 1
ATOM 1156 C CA . LEU A 1 148 ? 0.664 -6.606 -7.735 1.00 94.12 148 LEU A CA 1
ATOM 1157 C C . LEU A 1 148 ? -0.215 -7.105 -8.894 1.00 94.12 148 LEU A C 1
ATOM 1159 O O . LEU A 1 148 ? -1.278 -6.551 -9.151 1.00 94.12 148 LEU A O 1
ATOM 1163 N N . ARG A 1 149 ? 0.201 -8.158 -9.605 1.00 93.12 149 ARG A N 1
ATOM 1164 C CA . ARG A 1 149 ? -0.582 -8.749 -10.704 1.00 93.12 149 ARG A CA 1
ATOM 1165 C C . ARG A 1 149 ? -1.622 -9.762 -10.231 1.00 93.12 149 ARG A C 1
ATOM 1167 O O . ARG A 1 149 ? -2.703 -9.825 -10.801 1.00 93.12 149 ARG A O 1
ATOM 1174 N N . SER A 1 150 ? -1.279 -10.585 -9.242 1.00 92.88 150 SER A N 1
ATOM 1175 C CA . SER A 1 150 ? -2.044 -11.802 -8.907 1.00 92.88 150 SER A CA 1
ATOM 1176 C C . SER A 1 150 ? -2.377 -11.969 -7.423 1.00 92.88 150 SER A C 1
ATOM 1178 O O . SER A 1 150 ? -3.106 -12.885 -7.059 1.00 92.88 150 SER A O 1
ATOM 1180 N N . GLY A 1 151 ? -1.832 -11.123 -6.550 1.00 91.88 151 GLY A N 1
ATOM 1181 C CA . GLY A 1 151 ? -1.974 -11.219 -5.096 1.00 91.88 151 GLY A CA 1
ATOM 1182 C C . GLY A 1 151 ? -1.187 -12.365 -4.450 1.00 91.88 151 GLY A C 1
ATOM 1183 O O . GLY A 1 151 ? -1.327 -12.599 -3.251 1.00 91.88 151 GLY A O 1
ATOM 1184 N N . THR A 1 152 ? -0.358 -13.098 -5.202 1.00 93.06 152 THR A N 1
ATOM 1185 C CA . THR A 1 152 ? 0.359 -14.271 -4.679 1.00 93.06 152 THR A CA 1
ATOM 1186 C C . THR A 1 152 ? 1.607 -13.883 -3.892 1.00 93.06 152 THR A C 1
ATOM 1188 O O . THR A 1 152 ? 2.412 -13.077 -4.364 1.00 93.06 152 THR A O 1
ATOM 1191 N N . LEU A 1 153 ? 1.809 -14.518 -2.737 1.00 93.44 153 LEU A N 1
ATOM 1192 C CA . LEU A 1 153 ? 3.002 -14.368 -1.905 1.00 93.44 153 LEU A CA 1
ATOM 1193 C C . LEU A 1 153 ? 3.907 -15.607 -1.986 1.00 93.44 153 LEU A C 1
ATOM 1195 O O . LEU A 1 153 ? 3.392 -16.721 -2.080 1.00 93.44 153 LEU A O 1
ATOM 1199 N N . PRO A 1 154 ? 5.239 -15.445 -1.889 1.00 93.19 154 PRO A N 1
ATOM 1200 C CA . PRO A 1 154 ? 6.154 -16.573 -1.740 1.00 93.19 154 PRO A CA 1
ATOM 1201 C C . PRO A 1 154 ? 5.920 -17.365 -0.446 1.00 93.19 154 PRO A C 1
ATOM 1203 O O . PRO A 1 154 ? 5.500 -16.813 0.572 1.00 93.19 154 PRO A O 1
ATOM 1206 N N . GLU A 1 155 ? 6.263 -18.654 -0.460 1.00 89.81 155 GLU A N 1
ATOM 1207 C CA . GLU A 1 155 ? 6.156 -19.523 0.721 1.00 89.81 155 GLU A CA 1
ATOM 1208 C C . GLU A 1 155 ? 7.336 -19.374 1.693 1.00 89.81 155 GLU A C 1
ATOM 1210 O O . GLU A 1 155 ? 7.197 -19.616 2.896 1.00 89.81 155 GLU A O 1
ATOM 1215 N N . ASP A 1 156 ? 8.503 -18.953 1.214 1.00 93.06 156 ASP A N 1
ATOM 1216 C CA . ASP A 1 156 ? 9.674 -18.826 2.076 1.00 93.06 156 ASP A CA 1
ATOM 1217 C C . ASP A 1 156 ? 9.524 -17.662 3.075 1.00 93.06 156 ASP A C 1
ATOM 1219 O O . ASP A 1 156 ? 9.312 -16.502 2.717 1.00 93.06 156 ASP A O 1
ATOM 1223 N N . ALA A 1 157 ? 9.652 -17.978 4.365 1.00 91.44 157 ALA A N 1
ATOM 1224 C CA . ALA A 1 157 ? 9.539 -17.014 5.450 1.00 91.44 157 ALA A CA 1
ATOM 1225 C C . ALA A 1 157 ? 10.710 -16.021 5.501 1.00 91.44 157 ALA A C 1
ATOM 1227 O O . ALA A 1 157 ? 10.502 -14.887 5.937 1.00 91.44 157 ALA A O 1
ATOM 1228 N N . ALA A 1 158 ? 11.919 -16.422 5.0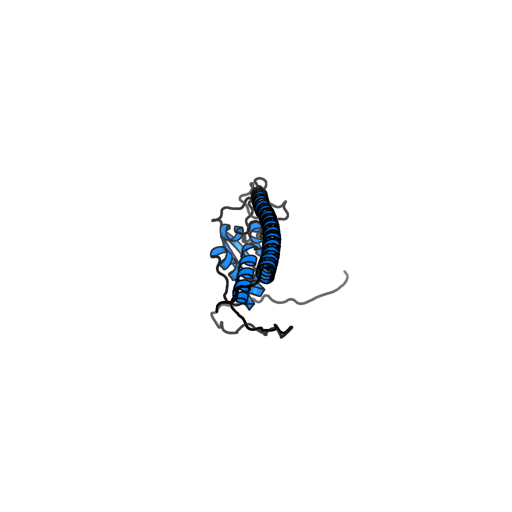90 1.00 92.44 158 ALA A N 1
ATOM 1229 C CA . ALA A 1 158 ? 13.065 -15.516 5.039 1.00 92.44 158 ALA A CA 1
ATOM 1230 C C . ALA A 1 158 ? 12.863 -14.474 3.933 1.00 92.44 158 ALA A C 1
ATOM 1232 O O . ALA A 1 158 ? 12.864 -13.274 4.217 1.00 92.44 158 ALA A O 1
ATOM 1233 N N . LEU A 1 159 ? 12.535 -14.939 2.724 1.00 94.00 159 LEU A N 1
ATOM 1234 C CA . LEU A 1 159 ? 12.182 -14.086 1.593 1.00 94.00 159 LEU A CA 1
ATOM 1235 C C . LEU A 1 159 ? 11.043 -13.108 1.916 1.00 94.00 159 LEU A C 1
ATOM 1237 O O . LEU A 1 159 ? 11.122 -11.935 1.566 1.00 94.00 159 LEU A O 1
ATOM 1241 N N . LEU A 1 160 ? 9.999 -13.537 2.631 1.00 95.12 160 LEU A N 1
ATOM 1242 C CA . LEU A 1 160 ? 8.900 -12.642 3.020 1.00 95.12 160 LEU A CA 1
ATOM 1243 C C . LEU A 1 160 ? 9.330 -11.507 3.958 1.00 95.12 160 LEU A C 1
ATOM 1245 O O . LEU A 1 160 ? 8.735 -10.428 3.918 1.00 95.12 160 LEU A O 1
ATOM 1249 N N . ARG A 1 161 ? 10.337 -11.721 4.814 1.00 95.06 161 ARG A N 1
ATOM 1250 C CA . ARG A 1 161 ? 10.868 -10.655 5.680 1.00 95.06 161 ARG A CA 1
ATOM 1251 C C . ARG A 1 161 ? 11.610 -9.607 4.862 1.00 95.06 161 ARG A C 1
ATOM 1253 O O . ARG A 1 161 ? 11.399 -8.420 5.089 1.00 95.06 161 ARG A O 1
ATOM 1260 N N . GLU A 1 162 ? 12.427 -10.035 3.907 1.00 96.06 162 GLU A N 1
ATOM 1261 C CA . GLU A 1 162 ? 13.120 -9.131 2.981 1.00 96.06 162 GLU A CA 1
ATOM 1262 C C . GLU A 1 162 ? 12.119 -8.388 2.090 1.00 96.06 162 GLU A C 1
ATOM 1264 O O . GLU A 1 162 ? 12.159 -7.162 1.980 1.00 96.06 162 GLU A O 1
ATOM 1269 N N . LEU A 1 163 ? 11.119 -9.107 1.572 1.00 96.38 163 LEU A N 1
ATOM 1270 C CA . LEU A 1 163 ? 10.031 -8.531 0.790 1.00 96.38 163 LEU A CA 1
ATOM 1271 C C . LEU A 1 163 ? 9.236 -7.487 1.585 1.00 96.38 163 LEU A C 1
ATOM 1273 O O . LEU A 1 163 ? 8.812 -6.484 1.023 1.00 96.38 163 LEU A O 1
ATOM 1277 N N . TYR A 1 164 ? 9.053 -7.674 2.895 1.00 96.50 164 TYR A N 1
ATOM 1278 C CA . TYR A 1 164 ? 8.398 -6.682 3.752 1.00 96.50 164 TYR A CA 1
ATOM 1279 C C . TYR A 1 164 ? 9.205 -5.378 3.875 1.00 96.50 164 TYR A C 1
ATOM 1281 O O . TYR A 1 164 ? 8.615 -4.293 3.956 1.00 96.50 164 TYR A O 1
ATOM 1289 N N . VAL A 1 165 ? 10.540 -5.467 3.889 1.00 96.56 165 VAL A N 1
ATOM 1290 C CA . VAL A 1 165 ? 11.425 -4.293 3.898 1.00 96.56 165 VAL A CA 1
ATOM 1291 C C . VAL A 1 165 ? 11.284 -3.529 2.582 1.00 96.56 165 VAL A C 1
ATOM 1293 O O . VAL A 1 165 ? 11.007 -2.329 2.615 1.00 96.56 165 VAL A O 1
ATOM 1296 N N . GLU A 1 166 ? 11.350 -4.216 1.439 1.00 95.75 166 GLU A N 1
ATOM 1297 C CA . GLU A 1 166 ? 11.141 -3.572 0.134 1.00 95.75 166 GLU A CA 1
ATOM 1298 C C . GLU A 1 166 ? 9.719 -3.016 -0.018 1.00 95.75 166 GLU A C 1
ATOM 1300 O O . GLU A 1 166 ? 9.533 -1.872 -0.426 1.00 95.75 166 GLU A O 1
ATOM 1305 N N . ALA A 1 167 ? 8.690 -3.754 0.402 1.00 95.94 167 ALA A N 1
ATOM 1306 C CA . ALA A 1 167 ? 7.310 -3.270 0.386 1.00 95.94 167 ALA A CA 1
ATOM 1307 C C . ALA A 1 167 ? 7.130 -1.999 1.234 1.00 95.94 167 ALA A C 1
ATOM 1309 O O . ALA A 1 167 ? 6.296 -1.148 0.922 1.00 95.94 167 ALA A O 1
ATOM 1310 N N . SER A 1 168 ? 7.918 -1.846 2.302 1.00 95.62 168 SER A N 1
ATOM 1311 C CA . SER A 1 168 ? 7.939 -0.625 3.111 1.00 95.62 168 SER A CA 1
ATOM 1312 C C . SER A 1 168 ? 8.612 0.536 2.382 1.00 95.62 168 SER A C 1
ATOM 1314 O O . SER A 1 168 ? 8.089 1.648 2.448 1.00 95.62 168 SER A O 1
ATOM 1316 N N . PHE A 1 169 ? 9.692 0.281 1.636 1.00 95.19 169 PHE A N 1
ATOM 1317 C CA . PHE A 1 169 ? 10.337 1.279 0.779 1.00 95.19 169 PHE A CA 1
ATOM 1318 C C . PHE A 1 169 ? 9.381 1.800 -0.304 1.00 95.19 169 PHE A C 1
ATOM 1320 O O . PHE A 1 169 ? 9.147 3.003 -0.399 1.00 95.19 169 PHE A O 1
ATOM 1327 N N . TYR A 1 170 ? 8.738 0.900 -1.054 1.00 94.88 170 TYR A N 1
ATOM 1328 C CA . TYR A 1 170 ? 7.779 1.276 -2.100 1.00 94.88 170 TYR A CA 1
ATOM 1329 C C . TYR A 1 170 ? 6.433 1.778 -1.555 1.00 94.88 170 TYR A C 1
ATOM 1331 O O . TYR A 1 170 ? 5.583 2.219 -2.329 1.00 94.88 170 TYR A O 1
ATOM 1339 N N . ARG A 1 171 ? 6.234 1.740 -0.229 1.00 95.50 171 ARG A N 1
ATOM 1340 C CA . ARG A 1 171 ? 4.990 2.106 0.469 1.00 95.50 171 ARG A CA 1
ATOM 1341 C C . ARG A 1 171 ? 3.769 1.300 0.001 1.00 95.50 171 ARG A C 1
ATOM 1343 O O . ARG A 1 171 ? 2.658 1.822 -0.060 1.00 95.50 171 ARG A O 1
ATOM 1350 N N . LEU A 1 172 ? 3.976 0.016 -0.284 1.00 95.75 172 LEU A N 1
ATOM 1351 C CA . LEU A 1 172 ? 2.941 -0.925 -0.711 1.00 95.75 172 LEU A CA 1
ATOM 1352 C C . LEU A 1 172 ? 2.198 -1.478 0.505 1.00 95.75 172 LEU A C 1
ATOM 1354 O O . LEU A 1 172 ? 2.616 -2.443 1.153 1.00 95.75 172 LEU A O 1
ATOM 1358 N N . ASN A 1 173 ? 1.107 -0.814 0.875 1.00 93.75 173 ASN A N 1
ATOM 1359 C CA . ASN A 1 173 ? 0.355 -1.144 2.079 1.00 93.75 173 ASN A CA 1
ATOM 1360 C C . ASN A 1 173 ? -0.402 -2.464 1.946 1.00 93.75 173 ASN A C 1
ATOM 1362 O O . ASN A 1 173 ? -0.486 -3.197 2.934 1.00 93.75 173 ASN A O 1
ATOM 1366 N N . THR A 1 174 ? -0.917 -2.773 0.757 1.00 94.50 174 THR A N 1
ATOM 1367 C CA . THR A 1 174 ? -1.583 -4.053 0.466 1.00 94.50 174 THR A CA 1
ATOM 1368 C C . THR A 1 174 ? -0.636 -5.229 0.706 1.00 94.50 174 THR A C 1
ATOM 1370 O O . THR A 1 174 ? -0.935 -6.110 1.513 1.00 94.50 174 THR A O 1
ATOM 1373 N N . LEU A 1 175 ? 0.564 -5.174 0.123 1.00 95.31 175 LEU A N 1
ATOM 1374 C CA . LEU A 1 175 ? 1.606 -6.189 0.284 1.00 95.31 175 LEU A CA 1
ATOM 1375 C C . LEU A 1 175 ? 2.050 -6.330 1.746 1.00 95.31 175 LEU A C 1
ATOM 1377 O O . LEU A 1 175 ? 2.114 -7.434 2.285 1.00 95.31 175 LEU A O 1
ATOM 1381 N N . ARG A 1 176 ? 2.295 -5.214 2.442 1.00 96.00 176 ARG A N 1
ATOM 1382 C CA . ARG A 1 176 ? 2.680 -5.237 3.866 1.00 96.00 176 ARG A CA 1
ATOM 1383 C C . ARG A 1 176 ? 1.622 -5.893 4.750 1.00 96.00 176 ARG A C 1
ATOM 1385 O O . ARG A 1 176 ? 1.984 -6.599 5.690 1.00 96.00 176 ARG A O 1
ATOM 1392 N N . LYS A 1 177 ? 0.335 -5.634 4.491 1.00 95.19 177 LYS A N 1
ATOM 1393 C CA . LYS A 1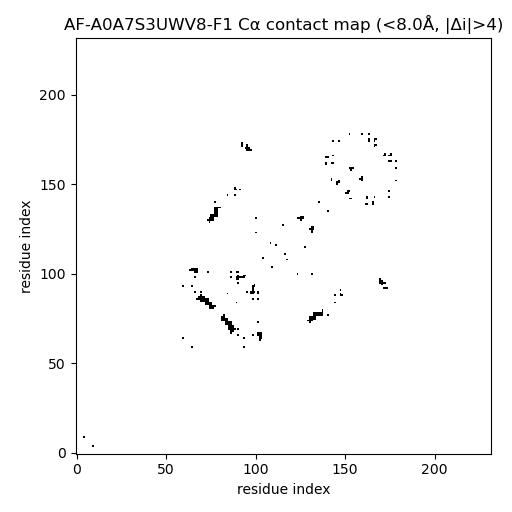 177 ? -0.777 -6.257 5.226 1.00 95.19 177 LYS A CA 1
ATOM 1394 C C . LYS A 1 177 ? -0.837 -7.757 4.949 1.00 95.19 177 LYS A C 1
ATOM 1396 O O . LYS A 1 177 ? -0.804 -8.523 5.906 1.00 95.19 177 LYS A O 1
ATOM 1401 N N . ALA A 1 178 ? -0.783 -8.159 3.680 1.00 94.81 178 ALA A N 1
ATOM 1402 C CA . ALA A 1 178 ? -0.805 -9.565 3.284 1.00 94.81 178 ALA A CA 1
ATOM 1403 C C . ALA A 1 178 ? 0.352 -10.365 3.918 1.00 94.81 178 ALA A C 1
ATOM 1405 O O . ALA A 1 178 ? 0.145 -11.448 4.463 1.00 94.81 178 ALA A O 1
ATOM 1406 N N . ILE A 1 179 ? 1.567 -9.801 3.948 1.00 94.75 179 ILE A N 1
ATOM 1407 C CA . ILE A 1 179 ? 2.718 -10.439 4.606 1.00 94.75 179 ILE A CA 1
ATOM 1408 C C . ILE A 1 179 ? 2.495 -10.571 6.122 1.00 94.75 179 ILE A C 1
ATOM 1410 O O . ILE A 1 179 ? 2.783 -11.618 6.704 1.00 94.75 179 ILE A O 1
ATOM 1414 N N . LYS A 1 180 ? 1.973 -9.530 6.786 1.00 93.94 180 LYS A N 1
ATOM 1415 C CA . LYS A 1 180 ? 1.672 -9.583 8.228 1.00 93.94 180 LYS A CA 1
ATOM 1416 C C . LYS A 1 180 ? 0.631 -10.649 8.547 1.00 93.94 180 LYS A C 1
ATOM 1418 O O . LYS A 1 180 ? 0.832 -11.411 9.487 1.00 93.94 180 LYS A O 1
ATOM 1423 N N . GLU A 1 181 ? -0.442 -10.714 7.769 1.00 92.44 181 GLU A N 1
ATOM 1424 C CA . GLU A 1 181 ? -1.494 -11.726 7.907 1.00 92.44 181 GLU A CA 1
ATOM 1425 C C . GLU A 1 181 ? -0.939 -13.140 7.724 1.00 92.44 181 GLU A C 1
ATOM 1427 O O . GLU A 1 181 ? -1.237 -14.035 8.514 1.00 92.44 181 GLU A O 1
ATOM 1432 N N . ARG A 1 182 ? -0.034 -13.331 6.759 1.00 89.56 182 ARG A N 1
ATOM 1433 C CA . ARG A 1 182 ? 0.670 -14.603 6.568 1.00 89.56 182 ARG A CA 1
ATOM 1434 C C . ARG A 1 182 ? 1.425 -15.018 7.832 1.00 89.56 182 ARG A C 1
ATOM 1436 O O . ARG A 1 182 ? 1.292 -16.159 8.271 1.00 89.56 182 ARG A O 1
ATOM 1443 N N . PHE A 1 183 ? 2.168 -14.100 8.454 1.00 87.88 183 PHE A N 1
ATOM 1444 C CA . PHE A 1 183 ? 2.904 -14.389 9.689 1.00 87.88 183 PHE A CA 1
ATOM 1445 C C . PHE A 1 183 ? 1.991 -14.644 10.900 1.00 87.88 183 PHE A C 1
ATOM 1447 O O . PHE A 1 183 ? 2.286 -15.529 11.708 1.00 87.88 183 PHE A O 1
ATOM 1454 N N . THR A 1 184 ? 0.877 -13.919 11.037 1.00 87.00 184 THR A N 1
ATOM 1455 C CA . THR A 1 184 ? -0.059 -14.123 12.157 1.00 87.00 184 THR A CA 1
ATOM 1456 C C . THR A 1 184 ? -0.810 -15.448 12.047 1.00 87.00 184 THR A C 1
ATOM 1458 O O . THR A 1 184 ? -0.986 -16.126 13.061 1.00 87.00 184 THR A O 1
ATOM 1461 N N . LEU A 1 185 ? -1.197 -15.858 10.835 1.00 79.31 185 LEU A N 1
ATOM 1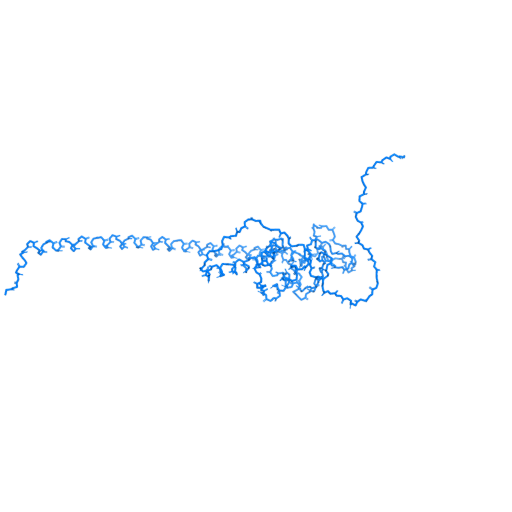462 C CA . LEU A 1 185 ? -1.817 -17.162 10.582 1.00 79.31 185 LEU A CA 1
ATOM 1463 C C . LEU A 1 185 ? -0.854 -18.308 10.904 1.00 79.31 185 LEU A C 1
ATOM 1465 O O . LEU A 1 185 ? -1.232 -19.241 11.611 1.00 79.31 185 LEU A O 1
ATOM 1469 N N . THR A 1 186 ? 0.413 -18.203 10.488 1.00 72.44 186 THR A N 1
ATOM 1470 C CA . THR A 1 186 ? 1.425 -19.213 10.839 1.00 72.44 186 THR A CA 1
ATOM 1471 C C . THR A 1 186 ? 1.692 -19.295 12.345 1.00 72.44 186 THR A C 1
ATOM 1473 O O . THR A 1 186 ? 1.936 -20.383 12.857 1.00 72.44 186 THR A O 1
ATOM 1476 N N . ALA A 1 187 ? 1.587 -18.183 13.084 1.00 67.44 187 ALA A N 1
ATOM 1477 C CA . ALA A 1 187 ? 1.776 -18.169 14.537 1.00 67.44 187 ALA A CA 1
ATOM 1478 C C . ALA A 1 187 ? 0.600 -18.796 15.309 1.00 67.44 187 ALA A C 1
ATOM 1480 O O . ALA A 1 187 ? 0.803 -19.398 16.360 1.00 67.44 187 ALA A O 1
ATOM 1481 N N . ARG A 1 188 ? -0.631 -18.686 14.790 1.00 62.25 188 ARG A N 1
ATOM 1482 C CA . ARG A 1 188 ? -1.828 -19.298 15.395 1.00 62.25 188 ARG A CA 1
ATOM 1483 C C . ARG A 1 188 ? -1.931 -20.808 15.157 1.00 62.25 188 ARG A C 1
ATOM 1485 O O . ARG A 1 188 ? -2.649 -21.473 15.895 1.00 62.25 188 ARG A O 1
ATOM 1492 N N . GLY A 1 189 ? -1.214 -21.341 14.165 1.00 53.72 189 GLY A N 1
ATOM 1493 C CA . GLY A 1 189 ? -1.211 -22.765 13.814 1.00 53.72 189 GLY A CA 1
ATOM 1494 C C . GLY A 1 189 ? -0.064 -23.602 14.398 1.00 53.72 189 GLY A C 1
ATOM 1495 O O . GLY A 1 189 ? -0.014 -24.796 14.126 1.00 53.72 189 GLY A O 1
ATOM 1496 N N . GLY A 1 190 ? 0.862 -23.020 15.173 1.00 46.97 190 GLY A N 1
ATOM 1497 C CA . GLY A 1 190 ? 2.101 -23.695 15.585 1.00 46.97 190 GLY A CA 1
ATOM 1498 C C . GLY A 1 190 ? 2.467 -23.488 17.052 1.00 46.97 190 GLY A C 1
ATOM 1499 O O . GLY A 1 190 ? 3.285 -22.633 17.386 1.00 46.97 190 GLY A O 1
ATOM 1500 N N . GLY A 1 191 ? 1.901 -24.307 17.938 1.00 45.09 191 GLY A N 1
ATOM 1501 C CA . GLY A 1 191 ? 2.392 -24.458 19.304 1.00 45.09 191 GLY A CA 1
ATOM 1502 C C . GLY A 1 191 ? 3.676 -25.287 19.349 1.00 45.09 191 GLY A C 1
ATOM 1503 O O . GLY A 1 191 ? 3.607 -26.501 19.453 1.00 45.09 191 GLY A O 1
ATOM 1504 N N . SER A 1 192 ? 4.838 -24.636 19.307 1.00 42.44 192 SER A N 1
ATOM 1505 C CA . SER A 1 192 ? 6.030 -24.995 20.095 1.00 42.44 192 SER A CA 1
ATOM 1506 C C . SER A 1 192 ? 7.079 -23.906 19.899 1.00 42.44 192 SER A C 1
ATOM 1508 O O . SER A 1 192 ? 7.449 -23.589 18.768 1.00 42.44 192 SER A O 1
ATOM 1510 N N . GLY A 1 193 ? 7.527 -23.303 20.999 1.00 48.22 193 GLY A N 1
ATOM 1511 C CA . GLY A 1 193 ? 8.442 -22.172 20.982 1.00 48.22 193 GLY A CA 1
ATOM 1512 C C . GLY A 1 193 ? 9.739 -22.462 20.234 1.00 48.22 193 GLY A C 1
ATOM 1513 O O . GLY A 1 193 ? 10.440 -23.424 20.532 1.00 48.22 193 GLY A O 1
ATOM 1514 N N . VAL A 1 194 ? 10.104 -21.553 19.335 1.00 40.53 194 VAL A N 1
ATOM 1515 C CA . VAL A 1 194 ? 11.481 -21.425 18.869 1.00 40.53 194 VAL A CA 1
ATOM 1516 C C . VAL A 1 194 ? 11.932 -20.006 19.173 1.00 40.53 194 VAL A C 1
ATOM 1518 O O . VAL A 1 194 ? 11.458 -19.032 18.590 1.00 40.53 194 VAL A O 1
ATOM 1521 N N . ARG A 1 195 ? 12.833 -19.901 20.153 1.00 41.19 195 ARG A N 1
ATOM 1522 C CA . ARG A 1 195 ? 13.612 -18.690 20.413 1.00 41.19 195 ARG A CA 1
ATOM 1523 C C . ARG A 1 195 ? 14.408 -18.386 19.145 1.00 41.19 195 ARG A C 1
ATOM 1525 O O . ARG A 1 195 ? 15.123 -19.255 18.659 1.00 41.19 195 ARG A O 1
ATOM 1532 N N . VAL A 1 196 ? 14.302 -17.168 18.625 1.00 38.19 196 VAL A N 1
ATOM 1533 C CA . VAL A 1 196 ? 15.188 -16.698 17.555 1.00 38.19 196 VAL A CA 1
ATOM 1534 C C . VAL A 1 196 ? 16.529 -16.348 18.207 1.00 38.19 196 VAL A C 1
ATOM 1536 O O . VAL A 1 196 ? 16.547 -15.450 19.053 1.00 38.19 196 VAL A O 1
ATOM 1539 N N . PRO A 1 197 ? 17.649 -17.023 17.886 1.00 35.44 197 PRO A N 1
ATOM 1540 C CA . PRO A 1 197 ? 18.942 -16.561 18.350 1.00 35.44 197 PRO A CA 1
ATOM 1541 C C . PRO A 1 197 ? 19.303 -15.274 17.603 1.00 35.44 197 PRO A C 1
ATOM 1543 O O . PRO A 1 197 ? 19.223 -15.178 16.376 1.00 35.44 197 PRO A O 1
ATOM 1546 N N . LEU A 1 198 ? 19.687 -14.264 18.377 1.00 40.81 198 LEU A N 1
ATOM 1547 C CA . LEU A 1 198 ? 20.301 -13.042 17.892 1.00 40.81 198 LEU A CA 1
ATOM 1548 C C . LEU A 1 198 ? 21.675 -13.403 17.293 1.00 40.81 198 LEU A C 1
ATOM 1550 O O . LEU A 1 198 ? 22.540 -13.885 18.017 1.00 40.81 198 LEU A O 1
ATOM 1554 N N . ARG A 1 199 ? 21.856 -13.118 15.995 1.00 40.25 199 ARG A N 1
ATOM 1555 C CA . ARG A 1 199 ? 23.097 -13.217 15.192 1.00 40.25 199 ARG A CA 1
ATOM 1556 C C . ARG A 1 199 ? 23.637 -14.627 14.894 1.00 40.25 199 ARG A C 1
ATOM 1558 O O . ARG A 1 199 ? 24.240 -15.275 15.737 1.00 40.25 199 ARG A O 1
ATOM 1565 N N . ALA A 1 200 ? 23.603 -14.986 13.610 1.00 33.22 200 ALA A N 1
ATOM 1566 C CA . ALA A 1 200 ? 24.643 -15.775 12.949 1.00 33.22 200 ALA A CA 1
ATOM 1567 C C . ALA A 1 200 ? 24.755 -15.334 11.475 1.00 33.22 200 ALA A C 1
ATOM 1569 O O . ALA A 1 200 ? 23.855 -14.693 10.941 1.00 33.22 200 ALA A O 1
ATOM 1570 N N . ALA A 1 201 ? 25.920 -15.583 10.889 1.00 34.81 201 ALA A N 1
ATOM 1571 C CA . ALA A 1 201 ? 26.524 -14.889 9.759 1.00 34.81 201 ALA A CA 1
ATOM 1572 C C . ALA A 1 201 ? 25.768 -14.929 8.416 1.00 34.81 201 ALA A C 1
ATOM 1574 O O . ALA A 1 201 ? 25.016 -15.851 8.116 1.00 34.81 201 ALA A O 1
ATOM 1575 N N . ARG A 1 202 ? 26.079 -13.927 7.579 1.00 39.53 202 ARG A N 1
ATOM 1576 C CA . ARG A 1 202 ? 25.855 -13.922 6.126 1.00 39.53 202 ARG A CA 1
ATOM 1577 C C . ARG A 1 202 ? 26.364 -15.241 5.519 1.00 39.53 202 ARG A C 1
ATOM 1579 O O . ARG A 1 202 ? 27.548 -15.530 5.704 1.00 39.53 202 ARG A O 1
ATOM 1586 N N . PRO A 1 203 ? 25.566 -15.994 4.749 1.00 39.03 203 PRO A N 1
ATOM 1587 C CA . PRO A 1 203 ? 26.130 -16.954 3.819 1.00 39.03 203 PRO A CA 1
ATOM 1588 C C . PRO A 1 203 ? 26.773 -16.192 2.653 1.00 39.03 203 PRO A C 1
ATOM 1590 O O . PRO A 1 203 ? 26.152 -15.365 1.986 1.00 39.03 203 PRO A O 1
ATOM 1593 N N . SER A 1 204 ? 28.066 -16.433 2.473 1.00 45.03 204 SER A N 1
ATOM 1594 C CA . SER A 1 204 ? 28.845 -16.027 1.313 1.00 45.03 204 SER A CA 1
ATOM 1595 C C . SER A 1 204 ? 28.368 -16.776 0.067 1.00 45.03 204 SER A C 1
ATOM 1597 O O . SER A 1 204 ? 28.308 -18.003 0.082 1.00 45.03 204 SER A O 1
ATOM 1599 N N . SER A 1 205 ? 28.157 -16.009 -1.002 1.00 42.16 205 SER A N 1
ATOM 1600 C CA . SER A 1 205 ? 28.081 -16.430 -2.408 1.00 42.16 205 SER A CA 1
ATOM 1601 C C . SER A 1 205 ? 26.751 -17.026 -2.910 1.00 42.16 205 SER A C 1
ATOM 1603 O O . SER A 1 205 ? 26.206 -17.945 -2.300 1.00 42.16 205 SER A O 1
ATOM 1605 N N . PRO A 1 206 ? 26.240 -16.547 -4.064 1.00 42.69 206 PRO A N 1
ATOM 1606 C CA . PRO A 1 206 ? 25.152 -17.203 -4.785 1.00 42.69 206 PRO A CA 1
ATOM 1607 C C . PRO A 1 206 ? 25.627 -18.528 -5.417 1.00 42.69 206 PRO A C 1
ATOM 1609 O O . PRO A 1 206 ? 26.818 -18.674 -5.708 1.00 42.69 206 PRO A O 1
ATOM 1612 N N . PRO A 1 207 ? 24.722 -19.495 -5.661 1.00 35.06 207 PRO A N 1
ATOM 1613 C CA . PRO A 1 207 ? 25.065 -20.758 -6.305 1.00 35.06 207 PRO A CA 1
ATOM 1614 C C . PRO A 1 207 ? 25.590 -20.532 -7.729 1.00 35.06 207 PRO A C 1
ATOM 1616 O O . PRO A 1 207 ? 24.900 -20.020 -8.612 1.00 35.06 207 PRO A O 1
ATOM 1619 N N . SER A 1 208 ? 26.836 -20.950 -7.942 1.00 42.06 208 SER A N 1
ATOM 1620 C CA . SER A 1 208 ? 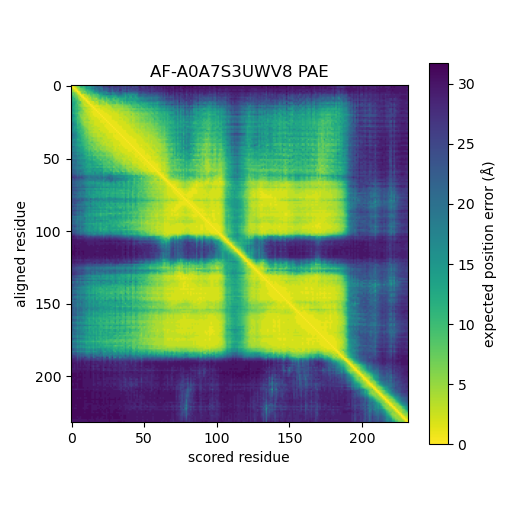27.513 -21.022 -9.232 1.00 42.06 208 SER A CA 1
ATOM 1621 C C . SER A 1 208 ? 27.007 -22.231 -10.023 1.00 42.06 208 SER A C 1
ATOM 1623 O O . SER A 1 208 ? 27.618 -23.297 -9.998 1.00 42.06 208 SER A O 1
ATOM 1625 N N . SER A 1 209 ? 25.876 -22.091 -10.712 1.00 42.72 209 SER A N 1
ATOM 1626 C CA . SER A 1 209 ? 25.470 -23.050 -11.749 1.00 42.72 209 SER A CA 1
ATOM 1627 C C . SER A 1 209 ? 24.531 -22.412 -12.772 1.00 42.72 209 SER A C 1
ATOM 1629 O O . SER A 1 209 ? 23.377 -22.803 -12.912 1.00 42.72 209 SER A O 1
ATOM 1631 N N . TRP A 1 210 ? 25.049 -21.431 -13.504 1.00 39.38 210 TRP A N 1
ATOM 1632 C CA . TRP A 1 210 ? 24.520 -21.058 -14.815 1.00 39.38 210 TRP A CA 1
ATOM 1633 C C . TRP A 1 210 ? 25.727 -20.886 -15.738 1.00 39.38 210 TRP A C 1
ATOM 1635 O O . TRP A 1 210 ? 26.192 -19.779 -15.992 1.00 39.38 210 TRP A O 1
ATOM 1645 N N . ASP A 1 211 ? 26.315 -22.020 -16.132 1.00 39.16 211 ASP A N 1
ATOM 1646 C CA . ASP A 1 211 ? 27.404 -22.067 -17.104 1.00 39.16 211 ASP A CA 1
ATOM 1647 C C . ASP A 1 211 ? 26.826 -22.037 -18.536 1.00 39.16 211 ASP A C 1
ATOM 1649 O O . ASP A 1 211 ? 25.920 -22.798 -18.879 1.00 39.16 211 ASP A O 1
ATOM 1653 N N . ARG A 1 212 ? 27.399 -21.131 -19.334 1.00 36.41 212 ARG A N 1
ATOM 1654 C CA . ARG A 1 212 ? 27.547 -21.100 -20.799 1.00 36.41 212 ARG A CA 1
ATOM 1655 C C . ARG A 1 212 ? 26.325 -21.186 -21.730 1.00 36.41 212 ARG A C 1
ATOM 1657 O O . ARG A 1 212 ? 25.907 -22.246 -22.185 1.00 36.41 212 ARG A O 1
ATOM 1664 N N . ARG A 1 213 ? 25.967 -20.005 -22.244 1.00 37.44 213 ARG A N 1
ATOM 1665 C CA . ARG A 1 213 ? 25.952 -19.643 -23.684 1.00 37.44 213 ARG A CA 1
ATOM 1666 C C . ARG A 1 213 ? 26.228 -18.129 -23.726 1.00 37.44 213 ARG A C 1
ATOM 1668 O O . ARG A 1 213 ? 25.395 -17.370 -23.267 1.00 37.44 213 ARG A O 1
ATOM 1675 N N . GLY A 1 214 ? 27.450 -17.652 -23.961 1.00 31.73 214 GLY A N 1
ATOM 1676 C CA . GLY A 1 214 ? 28.129 -17.626 -25.258 1.00 31.73 214 GLY A CA 1
ATOM 1677 C C . GLY A 1 214 ? 27.890 -16.259 -25.921 1.00 31.73 214 GLY A C 1
ATOM 1678 O O . GLY A 1 214 ? 26.817 -16.061 -26.475 1.00 31.73 214 GLY A O 1
ATOM 1679 N N . GLY A 1 215 ? 28.864 -15.342 -25.837 1.00 30.78 215 GLY A N 1
ATOM 1680 C CA . GLY A 1 215 ? 28.860 -14.046 -26.535 1.00 30.78 215 GLY A CA 1
ATOM 1681 C C . GLY A 1 215 ? 29.581 -12.933 -25.765 1.00 30.78 215 GLY A C 1
ATOM 1682 O O . GLY A 1 215 ? 29.037 -12.390 -24.813 1.00 30.78 215 GLY A O 1
ATOM 1683 N N . GLU A 1 216 ? 30.816 -12.645 -26.170 1.00 35.75 216 GLU A N 1
ATOM 1684 C CA . GLU A 1 216 ? 31.716 -11.562 -25.731 1.00 35.75 216 GLU A CA 1
ATOM 1685 C C . GLU A 1 216 ? 31.010 -10.184 -25.763 1.00 35.75 216 GLU A C 1
ATOM 1687 O O . GLU A 1 216 ? 30.140 -9.965 -26.592 1.00 35.75 216 GLU A O 1
ATOM 1692 N N . GLY A 1 217 ? 31.277 -9.155 -24.962 1.00 33.06 217 GLY A N 1
ATOM 1693 C CA . GLY A 1 217 ? 32.263 -8.857 -23.936 1.00 33.06 217 GLY A CA 1
ATOM 1694 C C . GLY A 1 217 ? 32.237 -7.333 -23.722 1.00 33.06 217 GLY A C 1
ATOM 1695 O O . GLY A 1 217 ? 32.287 -6.588 -24.693 1.00 33.06 217 GLY A O 1
ATOM 1696 N N . SER A 1 218 ? 32.140 -6.850 -22.482 1.00 37.06 218 SER A N 1
ATOM 1697 C CA . SER A 1 218 ? 32.835 -5.633 -22.025 1.00 37.06 218 SER A CA 1
ATOM 1698 C C . SER A 1 218 ? 32.551 -5.349 -20.557 1.00 37.06 218 SER A C 1
ATOM 1700 O O . SER A 1 218 ? 31.416 -5.269 -20.101 1.00 37.06 218 SER A O 1
ATOM 1702 N N . SER A 1 219 ? 33.668 -5.245 -19.850 1.00 37.62 219 SER A N 1
ATOM 1703 C CA . SER A 1 219 ? 33.862 -5.019 -18.428 1.00 37.62 219 SER A CA 1
ATOM 1704 C C . SER A 1 219 ? 33.339 -3.653 -17.988 1.00 37.62 219 SER A C 1
ATOM 1706 O O . SER A 1 219 ? 33.718 -2.635 -18.562 1.00 37.62 219 SER A O 1
ATOM 1708 N N . CYS A 1 220 ? 32.533 -3.616 -16.928 1.00 32.41 220 CYS A N 1
ATOM 1709 C CA . CYS A 1 220 ? 32.205 -2.376 -16.233 1.00 32.41 220 CYS A CA 1
ATOM 1710 C C . CYS A 1 220 ? 32.103 -2.595 -14.720 1.00 32.41 220 CYS A C 1
ATOM 1712 O O . CYS A 1 220 ? 31.025 -2.504 -14.150 1.00 32.41 220 CYS A O 1
ATOM 1714 N N . TYR A 1 221 ? 33.236 -2.855 -14.065 1.00 28.83 221 TYR A N 1
ATOM 1715 C CA . TYR A 1 221 ? 33.435 -2.477 -12.663 1.00 28.83 221 TYR A CA 1
ATOM 1716 C C . TYR A 1 221 ? 34.907 -2.134 -12.442 1.00 28.83 221 TYR A C 1
ATOM 1718 O O . TYR A 1 221 ? 35.718 -3.009 -12.160 1.00 28.83 221 TYR A O 1
ATOM 1726 N N . ASP A 1 222 ? 35.239 -0.850 -12.558 1.00 32.41 222 ASP A N 1
ATOM 1727 C CA . ASP A 1 222 ? 36.507 -0.314 -12.069 1.00 32.41 222 ASP A CA 1
ATOM 1728 C C . ASP A 1 222 ? 36.206 0.950 -11.255 1.00 32.41 222 ASP A C 1
ATOM 1730 O O . ASP A 1 222 ? 36.017 2.043 -11.786 1.00 32.41 222 ASP A O 1
ATOM 1734 N N . TYR A 1 223 ? 36.048 0.776 -9.940 1.00 33.25 223 TYR A N 1
ATOM 1735 C CA . TYR A 1 223 ? 35.853 1.875 -8.995 1.00 33.25 223 TYR A CA 1
ATOM 1736 C C . TYR A 1 223 ? 37.148 2.069 -8.205 1.00 33.25 223 TYR A C 1
ATOM 1738 O O . TYR A 1 223 ? 37.284 1.626 -7.063 1.00 33.25 223 TYR A O 1
ATOM 1746 N N . HIS A 1 224 ? 38.119 2.745 -8.822 1.00 34.78 224 HIS A N 1
ATOM 1747 C CA . HIS A 1 224 ? 39.339 3.182 -8.151 1.00 34.78 224 HIS A CA 1
ATOM 1748 C C . HIS A 1 224 ? 39.398 4.709 -7.996 1.00 34.78 224 HIS A C 1
ATOM 1750 O O . HIS A 1 224 ? 39.752 5.456 -8.898 1.00 34.78 224 HIS A O 1
ATOM 1756 N N . ARG A 1 225 ? 39.083 5.145 -6.770 1.00 41.62 225 ARG A N 1
ATOM 1757 C CA . ARG A 1 225 ? 39.909 6.011 -5.907 1.00 41.62 225 ARG A CA 1
ATOM 1758 C C . ARG A 1 225 ? 40.853 7.000 -6.623 1.00 41.62 225 ARG A C 1
ATOM 1760 O O . ARG A 1 225 ? 41.953 6.614 -7.010 1.00 41.62 225 ARG A O 1
ATOM 1767 N N . ARG A 1 226 ? 40.578 8.305 -6.495 1.00 37.84 226 ARG A N 1
ATOM 1768 C CA . ARG A 1 226 ? 41.638 9.270 -6.142 1.00 37.84 226 ARG A CA 1
ATOM 1769 C C . ARG A 1 226 ? 41.110 10.514 -5.431 1.00 37.84 226 ARG A C 1
ATOM 1771 O O . ARG A 1 226 ? 40.279 11.248 -5.945 1.00 37.84 226 ARG A O 1
ATOM 1778 N N . ALA A 1 227 ? 41.643 10.719 -4.232 1.00 44.38 227 ALA A N 1
ATOM 1779 C CA . ALA A 1 227 ? 41.657 11.988 -3.531 1.00 44.38 227 ALA A CA 1
ATOM 1780 C C . ALA A 1 227 ? 42.816 12.861 -4.053 1.00 44.38 227 ALA A C 1
ATOM 1782 O O . ALA A 1 227 ? 43.872 12.322 -4.380 1.00 44.38 227 ALA A O 1
ATOM 1783 N N . GLY A 1 228 ? 42.625 14.184 -4.014 1.00 39.75 228 GLY A N 1
ATOM 1784 C CA . GLY A 1 228 ? 43.673 15.160 -3.686 1.00 39.75 228 GLY A CA 1
ATOM 1785 C C . GLY A 1 228 ? 44.506 15.774 -4.821 1.00 39.75 228 GLY A C 1
ATOM 1786 O O . GLY A 1 228 ? 45.402 15.126 -5.347 1.00 39.75 228 GLY A O 1
ATOM 1787 N N . GLY A 1 229 ? 44.310 17.084 -5.029 1.00 37.75 229 GLY A N 1
ATOM 1788 C CA . GLY A 1 229 ? 45.385 18.084 -4.916 1.00 37.75 229 GLY A CA 1
ATOM 1789 C C . GLY A 1 229 ? 46.103 18.575 -6.183 1.00 37.75 229 GLY A C 1
ATOM 1790 O O . GLY A 1 229 ? 46.784 17.805 -6.846 1.00 37.75 229 GLY A O 1
ATOM 1791 N N . GLY A 1 230 ? 46.092 19.904 -6.373 1.00 36.25 230 GLY A N 1
ATOM 1792 C CA . GLY A 1 230 ? 47.291 20.666 -6.758 1.00 36.25 230 GLY A CA 1
ATOM 1793 C C . GLY A 1 230 ? 47.323 21.326 -8.142 1.00 36.25 230 GLY A C 1
ATOM 1794 O O . GLY A 1 230 ? 47.612 20.659 -9.122 1.00 36.25 230 GLY A O 1
ATOM 1795 N N . GLY A 1 231 ? 47.141 22.654 -8.153 1.00 37.41 231 GLY A N 1
ATOM 1796 C CA . GLY A 1 231 ? 48.074 23.638 -8.734 1.00 37.41 231 GLY A CA 1
ATOM 1797 C C . GLY A 1 231 ? 48.350 23.651 -10.242 1.00 37.41 231 GLY A C 1
ATOM 1798 O O . GLY A 1 231 ? 48.986 22.748 -10.777 1.00 37.41 231 GLY A O 1
ATOM 1799 N N . GLY A 1 232 ? 48.005 24.782 -10.860 1.00 34.56 232 GLY A N 1
ATOM 1800 C CA . GLY A 1 232 ? 48.467 25.254 -12.166 1.00 34.56 232 GLY A CA 1
ATOM 1801 C C . GLY A 1 232 ? 47.906 26.637 -12.430 1.00 34.56 232 GLY A C 1
ATOM 1802 O O . GLY A 1 232 ? 46.680 26.699 -12.656 1.00 34.56 232 GLY A O 1
#

InterPro domains:
  IPR000210 BTB/POZ domain [SM00225] (72-187)
  IPR003131 Potassium channel tetramerisation-type BTB domain [PF02214] (74-175)
  IPR011333 SKP1/BTB/POZ domain superfamily [G3DSA:3.30.710.10] (70-185)
  IPR011333 SKP1/BTB/POZ domain superfamily [SSF54695] (72-184)

Mean predicted aligned error: 15.86 Å

Foldseek 3Di:
DDDDCPPVNVVVVVVVVVVVVVVVVVVVVVVVVVVVVVVVVVVVVVVVVVVVVVVVVVVCPDLQLAFDDQQDWAWAQELNDIDIDGLVLQCPPSPFLSVLLGGDDPPQQPDDPDFDDDDDDPGQDAPSVRYGYHDHDPVLVVQSSVCSVPVDHDPDLVSLVVNLVVCVVRVVPSSNVSSVVVVVVVVVVDPDDDDDDDDDDDDDDDDPPDDDDDDDDDDPDDDDDDDDDDDD

Organism: Heterosigma akashiwo (NCBI:txid2829)

Nearest PDB structures (foldseek):
  6m8r-assembly1_I  TM=7.590E-01  e=2.816E-07  Homo sapiens
  3drx-assembly1_D  TM=6.844E-01  e=9.583E-08  Homo sapiens
  8pnr-assembly2_K  TM=7.680E-01  e=1.374E-06  Homo sapiens
  2vkp-assembly1_B-2  TM=6.255E-01  e=1.742E-02  Homo sapiens
  3e4u-assembly2_D  TM=7.362E-01  e=8.500E-02  Homo sapiens

Secondary structure (DSSP, 8-state):
------HHHHHHHHHHHHHHHHHHHHHHHHHHHHHHHHHHHHHHHHHHHHHHHHHHHHHHT-GGG-B--TT-EEEEEETTEEEEEEHHHHTTSTTSHHHHHTBPP-GGG---SSSS---SSSPPPP-TTSPEEE-S-HHHHHHHHHHHHH----S-HHHHHHHHHHHHHTT-HHHHHHHHHHHHHHHHT--S--PPPS--PPPP----------------------------

pLDDT: mean 75.34, std 22.94, range [28.83, 96.56]

Solvent-accessible surface area (backbone atoms only — not comparable to full-atom values): 14530 Å² total; per-residue (Å²): 142,76,83,79,71,50,74,67,57,55,50,51,51,51,53,54,49,53,54,52,52,55,51,50,54,51,51,51,51,50,52,53,52,50,49,52,50,52,51,51,51,49,50,53,51,54,51,50,51,50,55,51,52,52,53,48,53,54,62,64,65,38,77,90,65,39,57,52,62,46,82,43,77,46,43,34,27,26,60,86,43,80,46,76,43,39,30,47,42,42,39,71,38,74,82,12,60,52,15,52,77,35,43,51,78,56,82,95,59,73,76,64,100,58,86,89,79,76,84,89,62,101,62,89,72,54,44,100,86,57,27,39,79,39,96,46,68,43,74,57,45,53,54,52,54,47,24,50,72,69,70,55,76,79,86,52,69,69,60,48,55,56,44,42,52,52,26,56,72,39,43,31,57,69,60,44,48,52,53,50,51,53,52,52,54,55,58,76,74,52,96,68,92,74,83,79,80,84,84,80,78,85,83,80,77,80,88,91,78,84,83,86,87,86,80,91,86,84,91,86,84,83,92,75,86,82,83,84,87,82,90,133

Sequence (232 aa):
MMGDLGLGGRQHLNASIQKIWAHLEEEEAKLKDEQKRIQSIWMKITECHKNNEEKLKEILSDERLQFIPAETVVKLNVGGQAFEAAAGALCQDPFSVLAALCRRRGPLGEEGEGDGGGAEGPWPVPGADGAFFLDRDWFLFRYILQFLRSGTLPEDAALLRELYVEASFYRLNTLRKAIKERFTLTARGGGSGVRVPLRAARPSSPPSSWDRRGGEGSSCYDYHRRAGGGGG